Protein AF-A0A1V5PCT0-F1 (afdb_monomer)

Sequence (266 aa):
MLRDNKNAREELNILLKLGVPGNENYMTWGDGFHECKDYSSAAKCYEKVLETKPEELEILKKIAECYKNSWQKQKAGEIYLNIGNSYLETQKFEEAEKYFKYALELNNQNLHIREGLSICYIKKKDYPEAIKVLKEIKNKINDKNKLEDINKQLVECYLILGNQYISHNTDEATTYFKKALTLDKGNVLAKDNLNKCGDIYLKNIKYYLEKENYKSGKLLCQKVMKFFPEGEYLEKAKNYLKIIEKKEKDKKKKTSHSEEYIIIRR

Secondary structure (DSSP, 8-state):
-HHHHHHHHHHHHHHHHHT----THHHHHHHHHHHTT-HHHHHHHHHHHHTTSTT-HHHHHHHHHHHHTSS-HHHHHHHHHHHHHHHHHTT-HHHHHHHHHHHHHH-TT-HHHHHHHHHHHHHTT-HHHHHHHHHHHHTT---HHHHHHHHHHHHHHHHHHHHHHTTT-HHHHHHHHHHHHHH-TT-HHHHHHHHHHHHHHHHHHHHHHHTT-HHHHHHHHHHHHHH--SSHHHHHHHHHHHHHHHHHHHHHHHHHHHHHHHHTT-

pLDDT: mean 91.64, std 9.94, range [49.41, 98.62]

Foldseek 3Di:
DVVVLVVLLVVLVVCVVVVDADDPCLQVNLVVCVVVLVLVSNLSSLVSPCVVVVPPLVSLQSNLVSCCSDPNLLVSLVSLQVSLVVCVVVVVLVSSLVSLVSSCVSPVPDLSSLVSNLSSCVSVLVLVVNLVSLVVSLVNDPDPVVNLVSLVSLLVSLLVVLVVCVVPPLLSSLVSLVSSCVSPVPPPSSVVSNVVSLVVLLVVLVVCVVVLVLVVNLVSLVSQCVSDVDDDSVVSSVVSNVVSVVVVVVVVVVVVVVVVVVVVVD

Structure (mmCIF, N/CA/C/O backbone):
data_AF-A0A1V5PCT0-F1
#
_entry.id   AF-A0A1V5PCT0-F1
#
loop_
_atom_site.group_PDB
_atom_site.id
_atom_site.type_symbol
_atom_site.label_atom_id
_atom_site.label_alt_id
_atom_site.label_comp_id
_atom_site.label_asym_id
_atom_site.label_entity_id
_atom_site.label_seq_id
_atom_site.pdbx_PDB_ins_code
_atom_site.Cartn_x
_atom_site.Cartn_y
_atom_site.Cartn_z
_atom_site.occupancy
_atom_site.B_iso_or_equiv
_atom_site.auth_seq_id
_atom_site.auth_comp_id
_atom_site.auth_asym_id
_atom_site.auth_atom_id
_atom_site.pdbx_PDB_model_num
ATOM 1 N N . MET A 1 1 ? 26.471 -20.941 -38.024 1.00 52.38 1 MET A N 1
ATOM 2 C CA . MET A 1 1 ? 26.398 -20.329 -36.675 1.00 52.38 1 MET A CA 1
ATOM 3 C C . MET A 1 1 ? 27.720 -19.704 -36.222 1.00 52.38 1 MET A C 1
ATOM 5 O O . MET A 1 1 ? 27.820 -18.491 -36.290 1.00 52.38 1 MET A O 1
ATOM 9 N N . LEU A 1 2 ? 28.755 -20.452 -35.799 1.00 50.41 2 LEU A N 1
ATOM 10 C CA . LEU A 1 2 ? 29.991 -19.838 -35.248 1.00 50.41 2 LEU A CA 1
ATOM 11 C C . LEU A 1 2 ? 30.795 -18.986 -36.256 1.00 50.41 2 LEU A C 1
ATOM 13 O O . LEU A 1 2 ? 31.347 -17.953 -35.886 1.00 50.41 2 LEU A O 1
ATOM 17 N N . ARG A 1 3 ? 30.851 -19.393 -37.533 1.00 57.97 3 ARG A N 1
ATOM 18 C CA . ARG A 1 3 ? 31.533 -18.636 -38.602 1.00 57.97 3 ARG A CA 1
ATOM 19 C C . ARG A 1 3 ? 30.779 -17.353 -38.969 1.00 57.97 3 ARG A C 1
ATOM 21 O O . ARG A 1 3 ? 31.403 -16.309 -39.120 1.00 57.97 3 ARG A O 1
ATOM 28 N N . ASP A 1 4 ? 29.453 -17.432 -39.030 1.00 66.31 4 ASP A N 1
ATOM 29 C CA . ASP A 1 4 ? 28.579 -16.291 -39.336 1.00 66.31 4 ASP A CA 1
ATOM 30 C C . ASP A 1 4 ? 28.622 -15.245 -38.214 1.00 66.31 4 ASP A C 1
ATOM 32 O O . ASP A 1 4 ? 28.663 -14.050 -38.482 1.00 66.31 4 ASP A O 1
ATOM 36 N N . ASN A 1 5 ? 28.727 -15.690 -36.956 1.00 70.81 5 ASN A N 1
ATOM 37 C CA . ASN A 1 5 ? 28.871 -14.811 -35.795 1.00 70.81 5 ASN A CA 1
ATOM 38 C C . ASN A 1 5 ? 30.201 -14.030 -35.808 1.00 70.81 5 ASN A C 1
ATOM 40 O O . ASN A 1 5 ? 30.223 -12.838 -35.505 1.00 70.81 5 ASN A O 1
ATOM 44 N N . LYS A 1 6 ? 31.310 -14.668 -36.213 1.00 76.44 6 LYS A N 1
ATOM 45 C CA . LYS A 1 6 ? 32.609 -13.986 -36.329 1.00 76.44 6 LYS A CA 1
ATOM 46 C C . LYS A 1 6 ? 32.568 -12.875 -37.384 1.00 76.44 6 LYS A C 1
ATOM 48 O O . LYS A 1 6 ? 33.003 -11.764 -37.094 1.00 76.44 6 LYS A O 1
ATOM 53 N N . ASN A 1 7 ? 31.997 -13.158 -38.556 1.00 80.50 7 ASN A N 1
ATOM 54 C CA . ASN A 1 7 ? 31.826 -12.162 -39.616 1.00 80.50 7 ASN A CA 1
ATOM 55 C C . ASN A 1 7 ? 30.907 -11.018 -39.159 1.00 80.50 7 ASN A C 1
ATOM 57 O O . ASN A 1 7 ? 31.287 -9.854 -39.257 1.00 80.50 7 ASN A O 1
ATOM 61 N N . ALA A 1 8 ? 29.761 -11.343 -38.548 1.00 80.31 8 ALA A N 1
ATOM 62 C CA . ALA A 1 8 ? 28.841 -10.348 -37.995 1.00 80.31 8 ALA A CA 1
ATOM 63 C C . ALA A 1 8 ? 29.515 -9.451 -36.943 1.00 80.31 8 ALA A C 1
ATOM 65 O O . ALA A 1 8 ? 29.229 -8.261 -36.852 1.00 80.31 8 ALA A O 1
ATOM 66 N N . ARG A 1 9 ? 30.445 -9.992 -36.147 1.00 84.62 9 ARG A N 1
ATOM 67 C CA . ARG A 1 9 ? 31.185 -9.224 -35.136 1.00 84.62 9 ARG A CA 1
ATOM 68 C C . ARG A 1 9 ? 32.194 -8.267 -35.759 1.00 84.62 9 ARG A C 1
ATOM 70 O O . ARG A 1 9 ? 32.366 -7.154 -35.262 1.00 84.62 9 ARG A O 1
ATOM 77 N N . GLU A 1 10 ? 32.886 -8.695 -36.808 1.00 85.19 10 GLU A N 1
ATOM 78 C CA . GLU A 1 10 ? 33.808 -7.842 -37.560 1.00 85.19 10 GLU A CA 1
ATOM 79 C C . GLU A 1 10 ? 33.050 -6.688 -38.232 1.00 85.19 10 GLU A C 1
ATOM 81 O O . GLU A 1 10 ? 33.422 -5.527 -38.046 1.00 85.19 10 GLU A O 1
ATOM 86 N N . GLU A 1 11 ? 31.933 -6.986 -38.897 1.00 83.19 11 GLU A N 1
ATOM 87 C CA . GLU A 1 11 ? 31.047 -5.995 -39.520 1.00 83.19 11 GLU A CA 1
ATOM 88 C C . GLU A 1 11 ? 30.450 -5.022 -38.496 1.00 83.19 11 GLU A C 1
ATOM 90 O O . GLU A 1 11 ? 30.535 -3.804 -38.677 1.00 83.19 11 GLU A O 1
ATOM 95 N N . LEU A 1 12 ? 29.935 -5.532 -37.371 1.00 84.81 12 LEU A N 1
ATOM 96 C CA . LEU A 1 12 ? 29.446 -4.708 -36.266 1.00 84.81 12 LEU A CA 1
ATOM 97 C C . LEU A 1 12 ? 30.526 -3.731 -35.786 1.00 84.81 12 LEU A C 1
ATOM 99 O O . LEU A 1 12 ? 30.256 -2.544 -35.620 1.00 84.81 12 LEU A O 1
ATOM 103 N N . ASN A 1 13 ? 31.762 -4.195 -35.580 1.00 86.19 13 ASN A N 1
ATOM 104 C CA . ASN A 1 13 ? 32.852 -3.332 -35.120 1.00 86.19 13 ASN A CA 1
ATOM 105 C C . ASN A 1 13 ? 33.192 -2.222 -36.124 1.00 86.19 13 ASN A C 1
ATOM 107 O O . ASN A 1 13 ? 33.539 -1.116 -35.706 1.00 86.19 13 ASN A O 1
ATOM 111 N N . ILE A 1 14 ? 33.108 -2.499 -37.427 1.00 86.31 14 ILE A N 1
ATOM 112 C CA . ILE A 1 14 ? 33.305 -1.488 -38.473 1.00 86.31 14 ILE A CA 1
ATOM 113 C C . ILE A 1 14 ? 32.183 -0.447 -38.403 1.00 86.31 14 ILE A C 1
ATOM 115 O O . ILE A 1 14 ? 32.460 0.749 -38.330 1.00 86.31 14 ILE A O 1
ATOM 119 N N . LEU A 1 15 ? 30.926 -0.883 -38.348 1.00 85.56 15 LEU A N 1
ATOM 120 C CA . LEU A 1 15 ? 29.770 0.016 -38.330 1.00 85.56 15 LEU A CA 1
ATOM 121 C C . LEU A 1 15 ? 29.693 0.872 -37.064 1.00 85.56 15 LEU A C 1
ATOM 123 O O . LEU A 1 15 ? 29.364 2.054 -37.142 1.00 85.56 15 LEU A O 1
ATOM 127 N N . LEU A 1 16 ? 30.071 0.313 -35.911 1.00 84.44 16 LEU A N 1
ATOM 128 C CA . LEU A 1 16 ? 30.182 1.066 -34.662 1.00 84.44 16 LEU A CA 1
ATOM 129 C C . LEU A 1 16 ? 31.255 2.160 -34.748 1.00 84.44 16 LEU A C 1
ATOM 131 O O . LEU A 1 16 ? 31.029 3.255 -34.241 1.00 84.44 16 LEU A O 1
ATOM 135 N N . LYS A 1 17 ? 32.392 1.900 -35.413 1.00 86.50 17 LYS A N 1
ATOM 136 C CA . LYS A 1 17 ? 33.428 2.924 -35.658 1.00 86.50 17 LYS A CA 1
ATOM 137 C C . LYS A 1 17 ? 32.948 4.023 -36.602 1.00 86.50 17 LYS A C 1
ATOM 139 O O . LYS A 1 17 ? 33.311 5.177 -36.415 1.00 86.50 17 LYS A O 1
ATOM 144 N N . LEU A 1 18 ? 32.156 3.658 -37.608 1.00 85.88 18 LEU A N 1
ATOM 145 C CA . LEU A 1 18 ? 31.572 4.599 -38.564 1.00 85.88 18 LEU A CA 1
ATOM 146 C C . LEU A 1 18 ? 30.367 5.358 -37.990 1.00 85.88 18 LEU A C 1
ATOM 148 O O . LEU A 1 18 ? 29.909 6.318 -38.600 1.00 85.88 18 LEU A O 1
ATOM 152 N N . GLY A 1 19 ? 29.858 4.941 -36.826 1.00 79.19 19 GLY A N 1
ATOM 153 C CA . GLY A 1 19 ? 28.755 5.602 -36.139 1.00 79.19 19 GLY A CA 1
ATOM 154 C C . GLY A 1 19 ? 27.430 5.528 -36.892 1.00 79.19 19 GLY A C 1
ATOM 155 O O . GLY A 1 19 ? 26.630 6.438 -36.741 1.00 79.19 19 GLY A O 1
ATOM 156 N N . VAL A 1 20 ? 27.194 4.487 -37.700 1.00 80.25 20 VAL A N 1
ATOM 157 C CA . VAL A 1 20 ? 25.981 4.360 -38.530 1.00 80.25 20 VAL A CA 1
ATOM 158 C C . VAL A 1 20 ? 24.784 3.942 -37.659 1.00 80.25 20 VAL A C 1
ATOM 160 O O . VAL A 1 20 ? 24.751 2.782 -37.223 1.00 80.25 20 VAL A O 1
ATOM 163 N N . PRO A 1 21 ? 23.796 4.823 -37.393 1.00 72.88 21 PRO A N 1
ATOM 164 C CA . PRO A 1 21 ? 22.549 4.409 -36.755 1.00 72.88 21 PRO A CA 1
ATOM 165 C C . PRO A 1 21 ? 21.666 3.657 -37.767 1.00 72.88 21 PRO A C 1
ATOM 167 O O . PRO A 1 21 ? 21.743 3.904 -38.969 1.00 72.88 21 PRO A O 1
ATOM 170 N N . GLY A 1 22 ? 20.811 2.746 -37.294 1.00 67.88 22 GLY A N 1
ATOM 171 C CA . GLY A 1 22 ? 19.712 2.217 -38.117 1.00 67.88 22 GLY A CA 1
ATOM 172 C C . GLY A 1 22 ? 20.063 1.206 -39.213 1.00 67.88 22 GLY A C 1
ATOM 173 O O . GLY A 1 22 ? 19.326 1.109 -40.188 1.00 67.88 22 GLY A O 1
ATOM 174 N N . ASN A 1 23 ? 21.151 0.440 -39.082 1.00 76.81 23 ASN A N 1
ATOM 175 C CA . ASN A 1 23 ? 21.390 -0.703 -39.969 1.00 76.81 23 ASN A CA 1
ATOM 176 C C . ASN A 1 23 ? 20.308 -1.775 -39.739 1.00 76.81 23 ASN A C 1
ATOM 178 O O . ASN A 1 23 ? 20.107 -2.221 -38.606 1.00 76.81 23 ASN A O 1
ATOM 182 N N . GLU A 1 24 ? 19.644 -2.209 -40.812 1.00 79.94 24 GLU A N 1
ATOM 183 C CA . GLU A 1 24 ? 18.579 -3.222 -40.775 1.00 79.94 24 GLU A CA 1
ATOM 184 C C . GLU A 1 24 ? 19.049 -4.546 -40.150 1.00 79.94 24 GLU A C 1
ATOM 186 O O . GLU A 1 24 ? 18.276 -5.240 -39.488 1.00 79.94 24 GLU A O 1
ATOM 191 N N . ASN A 1 25 ? 20.343 -4.861 -40.270 1.00 84.06 25 ASN A N 1
ATOM 192 C CA . ASN A 1 25 ? 20.925 -6.085 -39.734 1.00 84.06 25 ASN A CA 1
ATOM 193 C C . ASN A 1 25 ? 21.124 -6.064 -38.214 1.00 84.06 25 ASN A C 1
ATOM 195 O O . ASN A 1 25 ? 21.324 -7.130 -37.632 1.00 84.06 25 ASN A O 1
ATOM 199 N N . TYR A 1 26 ? 21.073 -4.904 -37.543 1.00 88.75 26 TYR A N 1
ATOM 200 C CA . TYR A 1 26 ? 21.341 -4.836 -36.101 1.00 88.75 26 TYR A CA 1
ATOM 201 C C . TYR A 1 26 ? 20.381 -5.706 -35.284 1.00 88.75 26 TYR A C 1
ATOM 203 O O . TYR A 1 26 ? 20.807 -6.320 -34.308 1.00 88.75 26 TYR A O 1
ATOM 211 N N . MET A 1 27 ? 19.117 -5.827 -35.695 1.00 89.25 27 MET A N 1
ATOM 212 C CA . MET A 1 27 ? 18.174 -6.729 -35.029 1.00 89.25 27 MET A CA 1
ATOM 213 C C . MET A 1 27 ? 18.596 -8.193 -35.167 1.00 89.25 27 MET A C 1
ATOM 215 O O . MET A 1 27 ? 18.788 -8.875 -34.162 1.00 89.25 27 MET A O 1
ATOM 219 N N . THR A 1 28 ? 18.829 -8.648 -36.399 1.00 89.25 28 THR A N 1
ATOM 220 C CA . THR A 1 28 ? 19.224 -10.030 -36.703 1.00 89.25 28 THR A CA 1
ATOM 221 C C . THR A 1 28 ? 20.551 -10.409 -36.045 1.00 89.25 28 THR A C 1
ATOM 223 O O . THR A 1 28 ? 20.694 -11.501 -35.497 1.00 89.25 28 THR A O 1
ATOM 226 N N . TRP A 1 29 ? 21.535 -9.506 -36.059 1.00 89.62 29 TRP A N 1
ATOM 227 C CA . TRP A 1 29 ? 22.806 -9.721 -35.370 1.00 89.62 29 TRP A CA 1
ATOM 228 C C . TRP A 1 29 ? 22.635 -9.746 -33.855 1.00 89.62 29 TRP A C 1
ATOM 230 O O . TRP A 1 29 ? 23.226 -10.602 -33.202 1.00 89.62 29 TRP A O 1
ATOM 240 N N . GLY A 1 30 ? 21.818 -8.851 -33.294 1.00 91.38 30 GLY A N 1
ATOM 241 C CA . GLY A 1 30 ? 21.498 -8.839 -31.869 1.00 91.38 30 GLY A CA 1
ATOM 242 C C . GLY A 1 30 ? 20.924 -10.174 -31.395 1.00 91.38 30 GLY A C 1
ATOM 243 O O . GLY A 1 30 ? 21.426 -10.736 -30.418 1.00 91.38 30 GLY A O 1
ATOM 244 N N . ASP A 1 31 ? 19.945 -10.712 -32.128 1.00 90.94 31 ASP A N 1
ATOM 245 C CA . ASP A 1 31 ? 19.331 -12.013 -31.845 1.00 90.94 31 ASP A CA 1
ATOM 246 C C . ASP A 1 31 ? 20.364 -13.149 -31.958 1.00 90.94 31 ASP A C 1
ATOM 248 O O . ASP A 1 31 ? 20.520 -13.944 -31.030 1.00 90.94 31 ASP A O 1
ATOM 252 N N . GLY A 1 32 ? 21.168 -13.170 -33.027 1.00 91.00 32 GLY A N 1
ATOM 253 C CA . GLY A 1 32 ? 22.215 -14.182 -33.212 1.00 91.00 32 GLY A CA 1
ATOM 254 C C . GLY A 1 32 ? 23.325 -14.137 -32.150 1.00 91.00 32 GLY A C 1
ATOM 255 O O . GLY A 1 32 ? 23.818 -15.180 -31.707 1.00 91.00 32 GLY A O 1
ATOM 256 N N . PHE A 1 33 ? 23.726 -12.945 -31.695 1.00 91.62 33 PHE A N 1
ATOM 257 C CA . PHE A 1 33 ? 24.670 -12.801 -30.583 1.00 91.62 33 PHE A CA 1
ATOM 258 C C . PHE A 1 33 ? 24.054 -13.248 -29.255 1.00 91.62 33 PHE A C 1
ATOM 260 O O . PHE A 1 3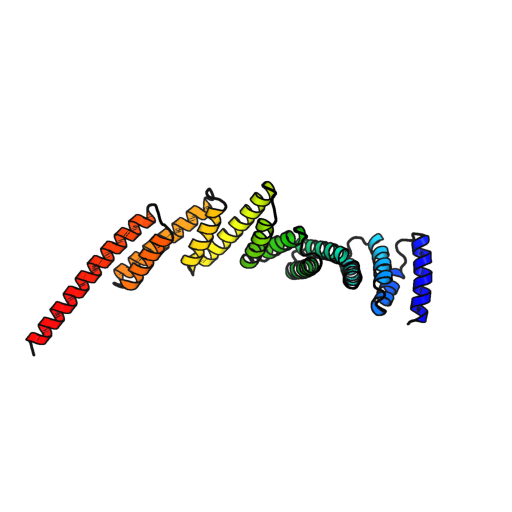3 ? 24.753 -13.874 -28.453 1.00 91.62 33 PHE A O 1
ATOM 267 N N . HIS A 1 34 ? 22.767 -12.963 -29.028 1.00 92.00 34 HIS A N 1
ATOM 268 C CA . HIS A 1 34 ? 22.041 -13.395 -27.831 1.00 92.00 34 HIS A CA 1
ATOM 269 C C . HIS A 1 34 ? 21.957 -14.923 -27.752 1.00 92.00 34 HIS A C 1
ATOM 271 O O . HIS A 1 34 ? 22.343 -15.487 -26.727 1.00 92.00 34 HIS A O 1
ATOM 277 N N . GLU A 1 35 ? 21.604 -15.603 -28.847 1.00 91.69 35 GLU A N 1
ATOM 278 C CA . GLU A 1 35 ? 21.597 -17.074 -28.925 1.00 91.69 35 GLU A CA 1
ATOM 279 C C . GLU A 1 35 ? 22.975 -17.680 -28.618 1.00 91.69 35 GLU A C 1
ATOM 281 O O . GLU A 1 35 ? 23.095 -18.698 -27.931 1.00 91.69 35 GLU A O 1
ATOM 286 N N . CYS A 1 36 ? 24.041 -17.013 -29.067 1.00 90.25 36 CYS A N 1
ATOM 287 C CA . CYS A 1 36 ? 25.422 -17.405 -28.785 1.00 90.25 36 CYS A CA 1
ATOM 288 C C . CYS A 1 36 ? 25.900 -17.018 -27.373 1.00 90.25 36 CYS A C 1
ATOM 290 O O . CYS A 1 36 ? 27.062 -17.259 -27.039 1.00 90.25 36 CYS A O 1
ATOM 292 N N . LYS A 1 37 ? 25.035 -16.421 -26.541 1.00 91.31 37 LYS A N 1
ATOM 293 C CA . LYS A 1 37 ? 25.337 -15.889 -25.201 1.00 91.31 37 LYS A CA 1
ATOM 294 C C . LYS A 1 37 ? 26.411 -14.794 -25.192 1.00 91.31 37 LYS A C 1
ATOM 296 O O . LYS A 1 37 ? 26.943 -14.461 -24.131 1.00 91.31 37 LYS A O 1
ATOM 301 N N . ASP A 1 38 ? 26.708 -14.187 -26.344 1.00 90.81 38 ASP A N 1
ATOM 302 C CA . ASP A 1 38 ? 27.519 -12.971 -26.422 1.00 90.81 38 ASP A CA 1
ATOM 303 C C . ASP A 1 38 ? 26.636 -11.754 -26.122 1.00 90.81 38 ASP A C 1
ATOM 305 O O . ASP A 1 38 ? 26.297 -10.940 -26.984 1.00 90.81 38 ASP A O 1
ATOM 309 N N . TYR A 1 39 ? 26.252 -11.632 -24.851 1.00 93.50 39 TYR A N 1
ATOM 310 C CA . TYR A 1 39 ? 25.361 -10.572 -24.389 1.00 93.50 39 TYR A CA 1
ATOM 311 C C . TYR A 1 39 ? 25.948 -9.168 -24.573 1.00 93.50 39 TYR A C 1
ATOM 313 O O . TYR A 1 39 ? 25.196 -8.200 -24.661 1.00 93.50 39 TYR A O 1
ATOM 321 N N . SER A 1 40 ? 27.277 -9.032 -24.643 1.00 90.25 40 SER A N 1
ATOM 322 C CA . SER A 1 40 ? 27.906 -7.726 -24.851 1.00 90.25 40 SER A CA 1
ATOM 323 C C . SER A 1 40 ? 27.727 -7.240 -26.285 1.00 90.25 40 SER A C 1
ATOM 325 O O . SER A 1 40 ? 27.404 -6.069 -26.478 1.00 90.25 40 SER A O 1
ATOM 327 N N . SER A 1 41 ? 27.938 -8.112 -27.273 1.00 90.44 41 SER A N 1
ATOM 328 C CA . SER A 1 41 ? 27.728 -7.770 -28.683 1.00 90.44 41 SER A CA 1
ATOM 329 C C . SER A 1 41 ? 26.237 -7.617 -28.995 1.00 90.44 41 SER A C 1
ATOM 331 O O . SER A 1 41 ? 25.858 -6.672 -29.687 1.00 90.44 41 SER A O 1
ATOM 333 N N . ALA A 1 42 ? 25.388 -8.470 -28.407 1.00 92.62 42 ALA A N 1
ATOM 334 C CA . ALA A 1 42 ? 23.935 -8.374 -28.537 1.00 92.62 42 ALA A CA 1
ATOM 335 C C . ALA A 1 42 ? 23.395 -7.025 -28.032 1.00 92.62 42 ALA A C 1
ATOM 337 O O . ALA A 1 42 ? 22.703 -6.330 -28.772 1.00 92.62 42 ALA A O 1
ATOM 338 N N . ALA A 1 43 ? 23.780 -6.606 -26.818 1.00 92.44 43 ALA A N 1
ATOM 339 C CA . ALA A 1 43 ? 23.355 -5.324 -26.252 1.00 92.44 43 ALA A CA 1
ATOM 340 C C . ALA A 1 43 ? 23.722 -4.137 -27.157 1.00 92.44 43 ALA A C 1
ATOM 342 O O . ALA A 1 43 ? 22.865 -3.305 -27.430 1.00 92.44 43 ALA A O 1
ATOM 343 N N . LYS A 1 44 ? 24.953 -4.099 -27.688 1.00 90.44 44 LYS A N 1
ATOM 344 C CA . LYS A 1 44 ? 25.398 -3.032 -28.605 1.00 90.44 44 LYS A CA 1
ATOM 345 C C . LYS A 1 44 ? 24.552 -2.961 -29.875 1.00 90.44 44 LYS A C 1
ATOM 347 O O . LYS A 1 44 ? 24.251 -1.869 -30.345 1.00 90.44 44 LYS A O 1
ATOM 352 N N . CYS A 1 45 ? 24.185 -4.113 -30.436 1.00 90.81 45 CYS A N 1
ATOM 353 C CA . CYS A 1 45 ? 23.318 -4.158 -31.610 1.00 90.81 45 CYS A CA 1
ATOM 354 C C . CYS A 1 45 ? 21.937 -3.577 -31.288 1.00 90.81 45 CYS A C 1
ATOM 356 O O . CYS A 1 45 ? 21.461 -2.695 -31.996 1.00 90.81 45 CYS A O 1
ATOM 358 N N . TYR A 1 46 ? 21.325 -4.010 -30.186 1.00 92.06 46 TYR A N 1
ATOM 359 C CA . TYR A 1 46 ? 20.017 -3.507 -29.766 1.00 92.06 46 TYR A CA 1
ATOM 360 C C . TYR A 1 46 ? 20.033 -2.014 -29.409 1.00 92.06 46 TYR A C 1
ATOM 362 O O . TYR A 1 46 ? 19.085 -1.305 -29.733 1.00 92.06 46 TYR A O 1
ATOM 370 N N . GLU A 1 47 ? 21.109 -1.499 -28.811 1.00 90.06 47 GLU A N 1
ATOM 371 C CA . GLU A 1 47 ? 21.278 -0.059 -28.564 1.00 90.06 47 GLU A CA 1
ATOM 372 C C . GLU A 1 47 ? 21.269 0.749 -29.866 1.00 90.06 47 GLU A C 1
ATOM 374 O O . GLU A 1 47 ? 20.633 1.799 -29.934 1.00 90.06 47 GLU A O 1
ATOM 379 N N . LYS A 1 48 ? 21.890 0.231 -30.934 1.00 89.56 48 LYS A N 1
ATOM 380 C CA . LYS A 1 48 ? 21.835 0.862 -32.260 1.00 89.56 48 LYS A CA 1
ATOM 381 C C . LYS A 1 48 ? 20.453 0.843 -32.899 1.00 89.56 48 LYS A C 1
ATOM 383 O O . LYS A 1 48 ? 20.132 1.745 -33.671 1.00 89.56 48 LYS A O 1
ATOM 388 N N . VAL A 1 49 ? 19.624 -0.142 -32.567 1.00 87.56 49 VAL A N 1
ATOM 389 C CA . VAL A 1 49 ? 18.210 -0.150 -32.967 1.00 87.56 49 VAL A CA 1
ATOM 390 C C . VAL A 1 49 ? 17.445 0.917 -32.183 1.00 87.56 49 VAL A C 1
ATOM 392 O O . VAL A 1 49 ? 16.698 1.699 -32.776 1.00 87.56 49 VAL A O 1
ATOM 395 N N . LEU A 1 50 ? 17.695 1.010 -30.874 1.00 86.81 50 LEU A N 1
ATOM 396 C CA . LEU A 1 50 ? 17.059 1.980 -29.984 1.00 86.81 50 LEU A CA 1
ATOM 397 C C . LEU A 1 50 ? 17.364 3.437 -30.384 1.00 86.81 50 LEU A C 1
ATOM 399 O O . LEU A 1 50 ? 16.484 4.279 -30.264 1.00 86.81 50 LEU A O 1
ATOM 403 N N . GLU A 1 51 ? 18.541 3.739 -30.948 1.00 85.69 51 GLU A N 1
ATOM 404 C CA . GLU A 1 51 ? 18.863 5.075 -31.501 1.00 85.69 51 GLU A CA 1
ATOM 405 C C . GLU A 1 51 ? 17.856 5.547 -32.568 1.00 85.69 51 GLU A C 1
ATOM 407 O O . GLU A 1 51 ? 17.622 6.745 -32.709 1.00 85.69 51 GLU A O 1
ATOM 412 N N . THR A 1 52 ? 17.237 4.618 -33.303 1.00 80.94 52 THR A N 1
ATOM 413 C CA . THR A 1 52 ? 16.211 4.938 -34.314 1.00 80.94 52 THR A CA 1
ATOM 414 C C . THR A 1 52 ? 14.780 4.817 -33.800 1.00 80.94 52 THR A C 1
ATOM 416 O O . THR A 1 52 ? 13.867 5.410 -34.372 1.00 80.94 52 THR A O 1
ATOM 419 N N . LYS A 1 53 ? 14.574 4.052 -32.723 1.00 79.12 53 LYS A N 1
ATOM 420 C CA . LYS A 1 53 ? 13.266 3.760 -32.122 1.00 79.12 53 LYS A CA 1
ATOM 421 C C . LYS A 1 53 ? 13.368 3.818 -30.590 1.00 79.12 53 LYS A C 1
ATOM 423 O O . LYS A 1 53 ? 13.336 2.774 -29.940 1.00 79.12 53 LYS A O 1
ATOM 428 N N . PRO A 1 54 ? 13.498 5.020 -30.000 1.00 70.62 54 PRO A N 1
ATOM 429 C CA . PRO A 1 54 ? 13.936 5.203 -28.611 1.00 70.62 54 PRO A CA 1
ATOM 430 C C . PRO A 1 54 ? 12.997 4.646 -27.531 1.00 70.62 54 PRO A C 1
ATOM 432 O O . PRO A 1 54 ? 13.418 4.483 -26.389 1.00 70.62 54 PRO A O 1
ATOM 435 N N . GLU A 1 55 ? 11.752 4.313 -27.874 1.00 68.12 55 GLU A N 1
ATOM 436 C CA . GLU A 1 55 ? 10.718 3.893 -26.914 1.00 68.12 55 GLU A CA 1
ATOM 437 C C . GLU A 1 55 ? 10.170 2.484 -27.189 1.00 68.12 55 GLU A C 1
ATOM 439 O O . GLU A 1 55 ? 9.132 2.085 -26.658 1.00 68.12 55 GLU A O 1
ATOM 444 N N . GLU A 1 56 ? 10.857 1.688 -28.014 1.00 83.88 56 GLU A N 1
ATOM 445 C CA . GLU A 1 56 ? 10.408 0.327 -28.295 1.00 83.88 56 GLU A CA 1
ATOM 446 C C . GLU A 1 56 ? 10.672 -0.593 -27.092 1.00 83.88 56 GLU A C 1
ATOM 448 O O . GLU A 1 56 ? 11.777 -1.098 -26.871 1.00 83.88 56 GLU A O 1
ATOM 453 N N . LEU A 1 57 ? 9.619 -0.825 -26.302 1.00 87.81 57 LEU A N 1
ATOM 454 C CA . LEU A 1 57 ? 9.665 -1.602 -25.061 1.00 87.81 57 LEU A CA 1
ATOM 455 C C . LEU A 1 57 ? 10.262 -3.002 -25.251 1.00 87.81 57 LEU A C 1
ATOM 457 O O . LEU A 1 57 ? 10.903 -3.533 -24.347 1.00 87.81 57 LEU A O 1
ATOM 461 N N . GLU A 1 58 ? 10.063 -3.605 -26.422 1.00 89.38 58 GLU A N 1
ATOM 462 C CA . GLU A 1 58 ? 10.607 -4.923 -26.742 1.00 89.38 58 GLU A CA 1
ATOM 463 C C . GLU A 1 58 ? 12.136 -4.912 -26.864 1.00 89.38 58 GLU A C 1
ATOM 465 O O . GLU A 1 58 ? 12.811 -5.798 -26.337 1.00 89.38 58 GLU A O 1
ATOM 470 N N . ILE A 1 59 ? 12.701 -3.859 -27.458 1.00 90.12 59 ILE A N 1
ATOM 471 C CA . ILE A 1 59 ? 14.152 -3.674 -27.554 1.00 90.12 59 ILE A CA 1
ATOM 472 C C . ILE A 1 59 ? 14.743 -3.393 -26.175 1.00 90.12 59 ILE A C 1
ATOM 474 O O . ILE A 1 59 ? 15.758 -3.983 -25.807 1.00 90.12 59 ILE A O 1
ATOM 478 N N . LEU A 1 60 ? 14.067 -2.579 -25.359 1.00 91.81 60 LEU A N 1
ATOM 479 C CA . LEU A 1 60 ? 14.483 -2.334 -23.976 1.00 91.81 60 LEU A CA 1
ATOM 480 C C . LEU A 1 60 ? 14.537 -3.627 -23.152 1.00 91.81 60 LEU A C 1
ATOM 482 O O . LEU A 1 60 ? 15.495 -3.831 -22.404 1.00 91.81 60 LEU A O 1
ATOM 486 N N . LYS A 1 61 ? 13.562 -4.535 -23.308 1.00 93.62 61 LYS A N 1
ATOM 487 C CA . LYS A 1 61 ? 13.589 -5.849 -22.639 1.00 93.62 61 LYS A CA 1
ATOM 488 C C . LYS A 1 61 ? 14.796 -6.677 -23.075 1.00 93.62 61 LYS A C 1
ATOM 490 O O . LYS A 1 61 ? 15.485 -7.215 -22.210 1.00 93.62 61 LYS A O 1
ATOM 495 N N . LYS A 1 62 ? 15.075 -6.743 -24.383 1.00 93.62 62 LYS A N 1
ATOM 496 C CA . LYS A 1 62 ? 16.234 -7.464 -24.934 1.00 93.62 62 LYS A CA 1
ATOM 497 C C . LYS A 1 62 ? 17.555 -6.904 -24.392 1.00 93.62 62 LYS A C 1
ATOM 499 O O . LYS A 1 62 ? 18.399 -7.670 -23.928 1.00 93.62 62 LYS A O 1
ATOM 504 N N . ILE A 1 63 ? 17.710 -5.577 -24.347 1.00 93.06 63 ILE A N 1
ATOM 505 C CA . ILE A 1 63 ? 18.891 -4.920 -23.757 1.00 93.06 63 ILE A CA 1
ATOM 506 C C . ILE A 1 63 ? 19.009 -5.251 -22.263 1.00 93.06 63 ILE A C 1
ATOM 508 O O . ILE A 1 63 ? 20.083 -5.643 -21.800 1.00 93.06 63 ILE A O 1
ATOM 512 N N . ALA A 1 64 ? 17.918 -5.131 -21.498 1.00 93.81 64 ALA A N 1
ATOM 513 C CA . ALA A 1 64 ? 17.915 -5.429 -20.066 1.00 93.81 64 ALA A CA 1
ATOM 514 C C . ALA A 1 64 ? 18.284 -6.891 -19.779 1.00 93.81 64 ALA A C 1
ATOM 516 O O . ALA A 1 64 ? 19.003 -7.177 -18.819 1.00 93.81 64 ALA A O 1
ATOM 517 N N . GLU A 1 65 ? 17.833 -7.825 -20.617 1.00 94.00 65 GLU A N 1
ATOM 518 C CA . GLU A 1 65 ? 18.185 -9.238 -20.520 1.00 94.00 65 GLU A CA 1
ATOM 519 C C . GLU A 1 65 ? 19.673 -9.479 -20.806 1.00 94.00 65 GLU A C 1
ATOM 521 O O . GLU A 1 65 ? 20.346 -10.160 -20.024 1.00 94.00 65 GLU A O 1
ATOM 526 N N . CYS A 1 66 ? 20.220 -8.871 -21.863 1.00 93.81 66 CYS A N 1
ATOM 527 C CA . CYS A 1 66 ? 21.653 -8.919 -22.145 1.00 93.81 66 CYS A CA 1
ATOM 528 C C . CYS A 1 66 ? 22.470 -8.362 -20.971 1.00 93.81 66 CYS A C 1
ATOM 530 O O . CYS A 1 66 ? 23.421 -8.993 -20.508 1.00 93.81 66 CYS A O 1
ATOM 532 N N . TYR A 1 67 ? 22.074 -7.210 -20.426 1.00 93.88 67 TYR A N 1
ATOM 533 C CA . TYR A 1 67 ? 22.772 -6.609 -19.294 1.00 93.88 67 TYR A CA 1
ATOM 534 C C . TYR A 1 67 ? 22.663 -7.425 -18.011 1.00 93.88 67 TYR A C 1
ATOM 536 O O . TYR A 1 67 ? 23.673 -7.578 -17.320 1.00 93.88 67 TYR A O 1
ATOM 544 N N . LYS A 1 68 ? 21.507 -8.037 -17.741 1.00 93.50 68 LYS A N 1
ATOM 545 C CA . LYS A 1 68 ? 21.289 -8.927 -16.593 1.00 93.50 68 LYS A CA 1
ATOM 546 C C . LYS A 1 68 ? 22.213 -10.146 -16.632 1.00 93.50 68 LYS A C 1
ATOM 548 O O . LYS A 1 68 ? 22.722 -10.552 -15.587 1.00 93.50 68 LYS A O 1
ATOM 553 N N . ASN A 1 69 ? 22.427 -10.716 -17.818 1.00 92.00 69 ASN A N 1
ATOM 554 C CA . ASN A 1 69 ? 23.303 -11.872 -18.025 1.00 92.00 69 ASN A CA 1
ATOM 555 C C . ASN A 1 69 ? 24.784 -11.497 -18.232 1.00 92.00 69 ASN A C 1
ATOM 557 O O . ASN A 1 69 ? 25.627 -12.369 -18.435 1.00 92.00 69 ASN A O 1
ATOM 561 N N . SER A 1 70 ? 25.114 -10.208 -18.150 1.00 88.75 70 SER A N 1
ATOM 562 C CA . SER A 1 70 ? 26.481 -9.689 -18.202 1.00 88.75 70 SER A CA 1
ATOM 563 C C . SER A 1 70 ? 26.944 -9.189 -16.824 1.00 88.75 70 SER A C 1
ATOM 565 O O . SER A 1 70 ? 26.202 -9.217 -15.840 1.00 88.75 70 SER A O 1
ATOM 567 N N . TRP A 1 71 ? 28.165 -8.656 -16.745 1.00 83.75 71 TRP A N 1
ATOM 568 C CA . TRP A 1 71 ? 28.670 -7.974 -15.546 1.00 83.75 71 TRP A CA 1
ATOM 569 C C . TRP A 1 71 ? 27.954 -6.636 -15.253 1.00 83.75 71 TRP A C 1
ATOM 571 O O . TRP A 1 71 ? 28.134 -6.067 -14.181 1.00 83.75 71 TRP A O 1
ATOM 581 N N . GLN A 1 72 ? 27.107 -6.139 -16.165 1.00 87.50 72 GLN A N 1
ATOM 582 C CA . GLN A 1 72 ? 26.417 -4.841 -16.074 1.00 87.50 72 GLN A CA 1
ATOM 583 C C . GLN A 1 72 ? 25.018 -4.934 -15.432 1.00 87.50 72 GLN A C 1
ATOM 585 O O . GLN A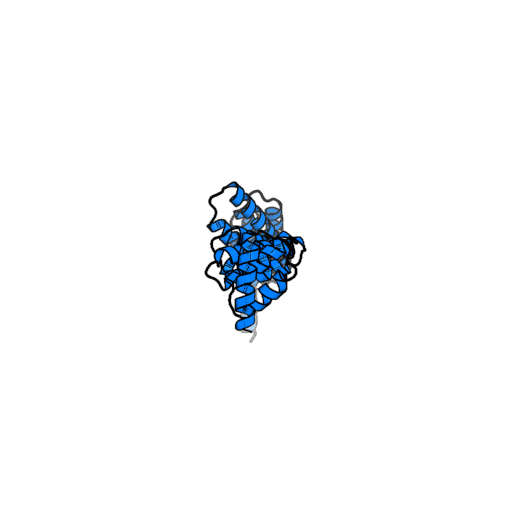 1 72 ? 24.065 -4.298 -15.883 1.00 87.50 72 GLN A O 1
ATOM 590 N N . LYS A 1 73 ? 24.881 -5.706 -14.346 1.00 88.25 73 LYS A N 1
ATOM 591 C CA . LYS A 1 73 ? 23.587 -5.943 -13.674 1.00 88.25 73 LYS A CA 1
ATOM 592 C C . LYS A 1 73 ? 22.897 -4.666 -13.185 1.00 88.25 73 LYS A C 1
ATOM 594 O O . LYS A 1 73 ? 21.673 -4.586 -13.230 1.00 88.25 73 LYS A O 1
ATOM 599 N N . GLN A 1 74 ? 23.663 -3.658 -12.765 1.00 89.62 74 GLN A N 1
ATOM 600 C CA . GLN A 1 74 ? 23.105 -2.376 -12.327 1.00 89.62 74 GLN A CA 1
ATOM 601 C C . GLN A 1 74 ? 22.350 -1.663 -13.460 1.00 89.62 74 GLN A C 1
ATOM 603 O O . GLN A 1 74 ? 21.218 -1.234 -13.248 1.00 89.62 74 GLN A O 1
ATOM 608 N N . LYS A 1 75 ? 22.924 -1.626 -14.672 1.00 90.31 75 LYS A N 1
ATOM 609 C CA . LYS A 1 75 ? 22.266 -1.047 -15.855 1.00 90.31 75 LYS A CA 1
ATOM 610 C C . LYS A 1 75 ? 20.986 -1.795 -16.212 1.00 90.31 75 LYS A C 1
ATOM 612 O O . LYS A 1 75 ? 19.980 -1.176 -16.528 1.00 90.31 75 LYS A O 1
ATOM 617 N N . ALA A 1 76 ? 20.991 -3.126 -16.108 1.00 93.44 76 ALA A N 1
ATOM 618 C CA . ALA A 1 76 ? 19.767 -3.905 -16.289 1.00 93.44 76 ALA A CA 1
ATOM 619 C C . ALA A 1 76 ? 18.680 -3.518 -15.276 1.00 93.44 76 ALA A C 1
ATOM 621 O O . ALA A 1 76 ? 17.518 -3.402 -15.654 1.00 93.44 76 ALA A O 1
ATOM 622 N N . GLY A 1 77 ? 19.048 -3.272 -14.014 1.00 94.69 77 GLY A N 1
ATOM 623 C CA . GLY A 1 77 ? 18.116 -2.783 -12.996 1.00 94.69 77 GLY A CA 1
ATOM 624 C C . GLY A 1 77 ? 17.475 -1.439 -13.362 1.00 94.69 77 GLY A C 1
ATOM 625 O O . GLY A 1 77 ? 16.266 -1.282 -13.212 1.00 94.69 77 GLY A O 1
ATOM 626 N N . GLU A 1 78 ? 18.257 -0.497 -13.890 1.00 94.00 78 GLU A N 1
ATOM 627 C CA . GLU A 1 78 ? 17.765 0.811 -14.357 1.00 94.00 78 GLU A CA 1
ATOM 628 C C . GLU A 1 78 ? 16.826 0.682 -15.567 1.00 94.00 78 GLU A C 1
ATOM 630 O O . GLU A 1 78 ? 15.771 1.312 -15.603 1.00 94.00 78 GLU A O 1
ATOM 635 N N . ILE A 1 79 ? 17.142 -0.193 -16.526 1.00 94.00 79 ILE A N 1
ATOM 636 C CA . ILE A 1 79 ? 16.259 -0.422 -17.678 1.00 94.00 79 ILE A CA 1
ATOM 637 C C . ILE A 1 79 ? 14.959 -1.110 -17.244 1.00 94.00 79 ILE A C 1
ATOM 639 O O . ILE A 1 79 ? 13.884 -0.705 -17.681 1.00 94.00 79 ILE A O 1
ATOM 643 N N . TYR A 1 80 ? 15.012 -2.103 -16.350 1.00 96.94 80 TYR A N 1
ATOM 644 C CA . TYR A 1 80 ? 13.795 -2.725 -15.817 1.00 96.94 80 TYR A CA 1
ATOM 645 C C . TYR A 1 80 ? 12.923 -1.743 -15.028 1.00 96.94 80 TYR A C 1
ATOM 647 O O . TYR A 1 80 ? 11.699 -1.838 -15.108 1.00 96.94 80 TYR A O 1
ATOM 655 N N . LEU A 1 81 ? 13.521 -0.781 -14.317 1.00 96.88 81 LEU A N 1
ATOM 656 C CA . LEU A 1 81 ? 12.789 0.321 -13.686 1.00 96.88 81 LEU A CA 1
ATOM 657 C C . LEU A 1 81 ? 12.028 1.146 -14.736 1.00 96.88 81 LEU A C 1
ATOM 659 O O . LEU A 1 81 ? 10.832 1.374 -14.573 1.00 96.88 81 LEU A O 1
ATOM 663 N N . ASN A 1 82 ? 12.681 1.523 -15.838 1.00 94.94 82 ASN A N 1
ATOM 664 C CA . ASN A 1 82 ? 12.047 2.290 -16.916 1.00 94.94 82 ASN A CA 1
ATOM 665 C C . ASN A 1 82 ? 10.926 1.505 -17.614 1.00 94.94 82 ASN A C 1
ATOM 667 O O . ASN A 1 82 ? 9.855 2.052 -17.868 1.00 94.94 82 ASN A O 1
ATOM 671 N N . ILE A 1 83 ? 11.132 0.207 -17.863 1.00 95.62 83 ILE A N 1
ATOM 672 C CA . ILE A 1 83 ? 10.094 -0.687 -18.397 1.00 95.62 83 ILE A CA 1
ATOM 673 C C . ILE A 1 83 ? 8.899 -0.747 -17.434 1.00 95.62 83 ILE A C 1
ATOM 675 O O . ILE A 1 83 ? 7.753 -0.634 -17.866 1.00 95.62 83 ILE A O 1
ATOM 679 N N . GLY A 1 84 ? 9.155 -0.891 -16.129 1.00 97.12 84 GLY A N 1
ATOM 680 C CA . GLY A 1 84 ? 8.116 -0.881 -15.100 1.00 97.12 84 GLY A CA 1
ATOM 681 C C . GLY A 1 84 ? 7.319 0.426 -15.083 1.00 97.12 84 GLY A C 1
ATOM 682 O O . GLY A 1 84 ? 6.091 0.385 -15.036 1.00 97.12 84 GLY A O 1
ATOM 683 N N . ASN A 1 85 ? 7.994 1.573 -15.205 1.00 96.69 85 ASN A N 1
ATOM 684 C CA . ASN A 1 85 ? 7.350 2.887 -15.296 1.00 96.69 85 ASN A CA 1
ATOM 685 C C . ASN A 1 85 ? 6.468 3.010 -16.548 1.00 96.69 85 ASN A C 1
ATOM 687 O O . ASN A 1 85 ? 5.323 3.436 -16.439 1.00 96.69 85 ASN A O 1
ATOM 691 N N . SER A 1 86 ? 6.940 2.553 -17.710 1.00 95.38 86 SER A N 1
ATOM 692 C CA . SER A 1 86 ? 6.148 2.557 -18.950 1.00 95.38 86 SER A CA 1
ATOM 693 C C . SER A 1 86 ? 4.878 1.695 -18.834 1.00 95.38 86 SER A C 1
ATOM 695 O O . SER A 1 86 ? 3.781 2.096 -19.238 1.00 95.38 86 SER A O 1
ATOM 697 N N . TYR A 1 87 ? 4.980 0.519 -18.208 1.00 96.94 87 TYR A N 1
ATOM 698 C CA . TYR A 1 87 ? 3.804 -0.306 -17.923 1.00 96.94 87 TYR A CA 1
ATOM 699 C C . TYR A 1 87 ? 2.855 0.347 -16.909 1.00 96.94 87 TYR A C 1
ATOM 701 O O . TYR A 1 87 ? 1.637 0.258 -17.059 1.00 96.94 87 TYR A O 1
ATOM 709 N N . LEU A 1 88 ? 3.394 1.047 -15.910 1.00 97.12 88 LEU A N 1
ATOM 710 C CA . LEU A 1 88 ? 2.601 1.779 -14.927 1.00 97.12 88 LEU A CA 1
ATOM 711 C C . LEU A 1 88 ? 1.806 2.925 -15.577 1.00 97.12 88 LEU A C 1
ATOM 713 O O . LEU A 1 88 ? 0.618 3.077 -15.293 1.00 97.12 88 LEU A O 1
ATOM 717 N N . GLU A 1 89 ? 2.430 3.687 -16.477 1.00 95.56 89 GLU A N 1
ATOM 718 C CA . GLU A 1 89 ? 1.793 4.764 -17.251 1.00 95.56 89 GLU A CA 1
ATOM 719 C C . GLU A 1 89 ? 0.679 4.238 -18.162 1.00 95.56 89 GLU A C 1
ATOM 721 O O . GLU A 1 89 ? -0.389 4.842 -18.270 1.00 95.56 89 GLU A O 1
ATOM 726 N N . THR A 1 90 ? 0.890 3.060 -18.751 1.00 95.56 90 THR A N 1
ATOM 727 C CA . THR A 1 90 ? -0.110 2.372 -19.583 1.00 95.56 90 THR A CA 1
ATOM 728 C C . THR A 1 90 ? -1.127 1.556 -18.776 1.00 95.56 90 THR A C 1
ATOM 730 O O . THR A 1 90 ? -1.924 0.825 -19.361 1.00 95.56 90 THR A O 1
ATOM 733 N N . GLN A 1 91 ? -1.137 1.699 -17.443 1.00 96.44 91 GLN A N 1
ATOM 734 C CA . GLN A 1 91 ? -2.052 1.032 -16.502 1.00 96.44 91 GLN A CA 1
ATOM 735 C C . GLN A 1 91 ? -2.014 -0.506 -16.548 1.00 96.44 91 GLN A C 1
ATOM 737 O O . GLN A 1 91 ? -2.946 -1.181 -16.112 1.00 96.44 91 GLN A O 1
ATOM 742 N N . LYS A 1 92 ? -0.917 -1.074 -17.049 1.00 97.44 92 LYS A N 1
ATOM 743 C CA . LYS A 1 92 ? -0.642 -2.513 -17.089 1.00 97.44 92 LYS A CA 1
ATOM 744 C C . LYS A 1 92 ? 0.094 -2.916 -15.818 1.00 97.44 92 LYS A C 1
ATOM 746 O O . LYS A 1 92 ? 1.321 -3.029 -15.778 1.00 97.44 92 LYS A O 1
ATOM 751 N N . PHE A 1 93 ? -0.658 -3.005 -14.728 1.00 97.19 93 PHE A N 1
ATOM 752 C CA . PHE A 1 93 ? -0.071 -3.048 -13.394 1.00 97.19 93 PHE A CA 1
ATOM 753 C C . PHE A 1 93 ? 0.638 -4.372 -13.075 1.00 97.19 93 PHE A C 1
ATOM 755 O O . PHE A 1 93 ? 1.633 -4.375 -12.353 1.00 97.19 93 PHE A O 1
ATOM 762 N N . GLU A 1 94 ? 0.171 -5.497 -13.614 1.00 97.56 94 GLU A N 1
ATOM 763 C CA . GLU A 1 94 ? 0.808 -6.809 -13.457 1.00 97.56 94 GLU A CA 1
ATOM 764 C C . GLU A 1 94 ? 2.209 -6.825 -14.078 1.00 97.56 94 GLU A C 1
ATOM 766 O O . GLU A 1 94 ? 3.174 -7.277 -13.454 1.00 97.56 94 GLU A O 1
ATOM 771 N N . GLU A 1 95 ? 2.347 -6.287 -15.288 1.00 97.38 95 GLU A N 1
ATOM 772 C CA . GLU A 1 95 ? 3.633 -6.145 -15.955 1.00 97.38 95 GLU A CA 1
ATOM 773 C C . GLU A 1 95 ? 4.521 -5.132 -15.235 1.00 97.38 95 GLU A C 1
ATOM 775 O O . GLU A 1 95 ? 5.696 -5.421 -15.000 1.00 97.38 95 GLU A O 1
ATOM 780 N N . ALA A 1 96 ? 3.970 -3.989 -14.815 1.00 98.12 96 ALA A N 1
ATOM 781 C CA . ALA A 1 96 ? 4.714 -2.997 -14.042 1.00 98.12 96 ALA A CA 1
ATOM 782 C C . ALA A 1 96 ? 5.323 -3.623 -12.778 1.00 98.12 96 ALA A C 1
ATOM 784 O O . ALA A 1 96 ? 6.528 -3.524 -12.545 1.00 98.12 96 ALA A O 1
ATOM 785 N N . GLU A 1 97 ? 4.516 -4.348 -11.998 1.00 98.12 97 GLU A N 1
ATOM 786 C CA . GLU A 1 97 ? 4.967 -5.067 -10.805 1.00 98.12 97 GLU A CA 1
ATOM 787 C C . GLU A 1 97 ? 6.075 -6.080 -11.125 1.00 98.12 97 GLU A C 1
ATOM 789 O O . GLU A 1 97 ? 7.101 -6.107 -10.439 1.00 98.12 97 GLU A O 1
ATOM 794 N N . LYS A 1 98 ? 5.901 -6.890 -12.179 1.00 97.81 98 LYS A N 1
ATOM 795 C CA . LYS A 1 98 ? 6.899 -7.876 -12.618 1.00 97.81 98 LYS A CA 1
ATOM 796 C C . LYS A 1 98 ? 8.249 -7.216 -12.898 1.00 97.81 98 LYS A C 1
ATOM 798 O O . LYS A 1 98 ? 9.277 -7.682 -12.403 1.00 97.81 98 LYS A O 1
ATOM 803 N N . TYR A 1 99 ? 8.259 -6.137 -13.677 1.00 97.75 99 TYR A N 1
ATOM 804 C CA . TYR A 1 99 ? 9.501 -5.475 -14.071 1.00 97.75 99 TYR A CA 1
ATOM 805 C C . TYR A 1 99 ? 10.131 -4.675 -12.931 1.00 97.75 99 TYR A C 1
ATOM 807 O O . TYR A 1 99 ? 11.351 -4.716 -12.776 1.00 97.75 99 TYR A O 1
ATOM 815 N N . PHE A 1 100 ? 9.339 -4.062 -12.048 1.00 98.31 100 PHE A N 1
ATOM 816 C CA . PHE A 1 100 ? 9.897 -3.482 -10.831 1.00 98.31 100 PHE A CA 1
ATOM 817 C C . PHE A 1 100 ? 10.506 -4.538 -9.899 1.00 98.31 100 PHE A C 1
ATOM 819 O O . PHE A 1 100 ? 11.543 -4.279 -9.290 1.00 98.31 100 PHE A O 1
ATOM 826 N N . LYS A 1 101 ? 9.926 -5.743 -9.802 1.00 97.69 101 LYS A N 1
ATOM 827 C CA . LYS A 1 101 ? 10.525 -6.855 -9.043 1.00 97.69 101 LYS A CA 1
ATOM 828 C C . LYS A 1 101 ? 11.869 -7.283 -9.637 1.00 97.69 101 LYS A C 1
ATOM 830 O O . LYS A 1 101 ? 12.835 -7.401 -8.887 1.00 97.69 101 LYS A O 1
ATOM 835 N N . TYR A 1 102 ? 11.980 -7.401 -10.963 1.00 96.88 102 TYR A N 1
ATOM 836 C CA . TYR A 1 102 ? 13.276 -7.638 -11.617 1.00 96.88 102 TYR A CA 1
ATOM 837 C C . TYR A 1 102 ? 14.282 -6.513 -11.362 1.00 96.88 102 TYR A C 1
ATOM 839 O O . TYR A 1 102 ? 15.450 -6.786 -11.090 1.00 96.88 102 TYR A O 1
ATOM 847 N N . ALA A 1 103 ? 13.847 -5.253 -11.403 1.00 97.25 103 ALA A N 1
ATOM 848 C CA . ALA A 1 103 ? 14.710 -4.127 -11.066 1.00 97.25 103 ALA A CA 1
ATOM 849 C C . ALA A 1 103 ? 15.210 -4.226 -9.613 1.00 97.25 103 ALA A C 1
ATOM 851 O O . ALA A 1 103 ? 16.397 -4.028 -9.347 1.00 97.25 103 ALA A O 1
ATOM 852 N N . LEU A 1 104 ? 14.324 -4.581 -8.677 1.00 96.12 104 LEU A N 1
ATOM 853 C CA . LEU A 1 104 ? 14.628 -4.678 -7.250 1.00 96.12 104 LEU A CA 1
ATOM 854 C C . LEU A 1 104 ? 15.613 -5.813 -6.935 1.00 96.12 104 LEU A C 1
ATOM 856 O O . LEU A 1 104 ? 16.467 -5.641 -6.067 1.00 96.12 104 LEU A O 1
ATOM 860 N N . GLU A 1 105 ? 15.524 -6.943 -7.643 1.00 95.62 105 GLU A N 1
ATOM 861 C CA . GLU A 1 105 ? 16.485 -8.052 -7.537 1.00 95.62 105 GLU A CA 1
ATOM 862 C C . GLU A 1 105 ? 17.910 -7.621 -7.909 1.00 95.62 105 GLU A C 1
ATOM 864 O O . GLU A 1 105 ? 18.879 -8.083 -7.305 1.00 95.62 105 GLU A O 1
ATOM 869 N N . LEU A 1 106 ? 18.041 -6.725 -8.891 1.00 94.38 106 LEU A N 1
ATOM 870 C CA . LEU A 1 106 ? 19.336 -6.278 -9.406 1.00 94.38 106 LEU A CA 1
ATOM 871 C C . LEU A 1 106 ? 19.887 -5.052 -8.674 1.00 94.38 106 LEU A C 1
ATOM 873 O O . LEU A 1 106 ? 21.103 -4.910 -8.556 1.00 94.38 106 LEU A O 1
ATOM 877 N N . ASN A 1 107 ? 19.014 -4.175 -8.177 1.00 91.31 107 ASN A N 1
ATOM 878 C CA . ASN A 1 107 ? 19.396 -2.980 -7.437 1.00 91.31 107 ASN A CA 1
ATOM 879 C C . ASN A 1 107 ? 18.451 -2.739 -6.253 1.00 91.31 107 ASN A C 1
ATOM 881 O O . ASN A 1 107 ? 17.595 -1.856 -6.258 1.00 91.31 107 ASN A O 1
ATOM 885 N N . ASN A 1 108 ? 18.638 -3.512 -5.187 1.00 90.62 108 ASN A N 1
ATOM 886 C CA . ASN A 1 108 ? 17.782 -3.433 -4.006 1.00 90.62 108 ASN A CA 1
ATOM 887 C C . ASN A 1 108 ? 17.959 -2.147 -3.171 1.00 90.62 108 ASN A C 1
ATOM 889 O O . ASN A 1 108 ? 17.196 -1.942 -2.218 1.00 90.62 108 ASN A O 1
ATOM 893 N N . GLN A 1 109 ? 18.944 -1.299 -3.484 1.00 89.75 109 GLN A N 1
ATOM 894 C CA . GLN A 1 109 ? 19.219 -0.048 -2.771 1.00 89.75 109 GLN A CA 1
ATOM 895 C C . GLN A 1 109 ? 18.523 1.153 -3.414 1.00 89.75 109 GLN A C 1
ATOM 897 O O . GLN A 1 109 ? 18.217 2.115 -2.712 1.00 89.75 109 GLN A O 1
ATOM 902 N N . ASN A 1 110 ? 18.205 1.079 -4.708 1.00 91.88 110 ASN A N 1
ATOM 903 C CA . ASN A 1 110 ? 17.509 2.149 -5.407 1.00 91.88 110 ASN A CA 1
ATOM 904 C C . ASN A 1 110 ? 16.069 2.304 -4.880 1.00 91.88 110 ASN A C 1
ATOM 906 O O . ASN A 1 110 ? 15.221 1.417 -5.019 1.00 91.88 110 ASN A O 1
ATOM 910 N N . LEU A 1 111 ? 15.799 3.445 -4.241 1.00 93.56 111 LEU A N 1
ATOM 911 C CA . LEU A 1 111 ? 14.495 3.754 -3.655 1.00 93.56 111 LEU A CA 1
ATOM 912 C C . LEU A 1 111 ? 13.419 4.038 -4.707 1.00 93.56 111 LEU A C 1
ATOM 914 O O . LEU A 1 111 ? 12.258 3.738 -4.442 1.00 93.56 111 LEU A O 1
ATOM 918 N N . HIS A 1 112 ? 13.786 4.497 -5.906 1.00 94.94 112 HIS A N 1
ATOM 919 C CA . HIS A 1 112 ? 1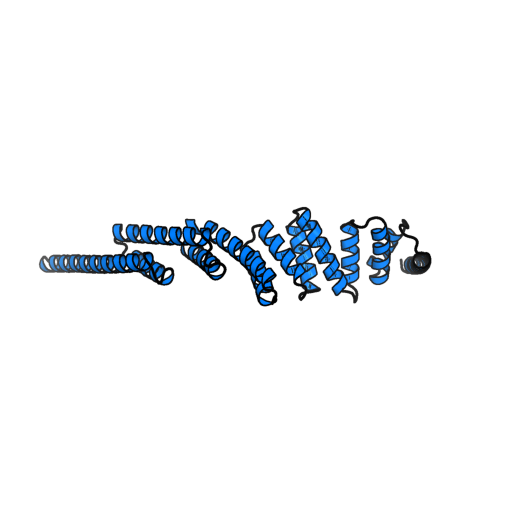2.830 4.756 -6.988 1.00 94.94 112 HIS A CA 1
ATOM 920 C C . HIS A 1 112 ? 12.102 3.490 -7.445 1.00 94.94 112 HIS A C 1
ATOM 922 O O . HIS A 1 112 ? 10.931 3.538 -7.805 1.00 94.94 112 HIS A O 1
ATOM 928 N N . ILE A 1 113 ? 12.754 2.329 -7.349 1.00 97.25 113 ILE A N 1
ATOM 929 C CA . ILE A 1 113 ? 12.116 1.041 -7.651 1.00 97.25 113 ILE A CA 1
ATOM 930 C C . ILE A 1 113 ? 11.016 0.732 -6.634 1.00 97.25 113 ILE A C 1
ATOM 932 O O . ILE A 1 113 ? 9.931 0.280 -6.996 1.00 97.25 113 ILE A O 1
ATOM 936 N N . ARG A 1 114 ? 11.275 0.999 -5.347 1.00 96.81 114 ARG A N 1
ATOM 937 C CA . ARG A 1 114 ? 10.257 0.829 -4.304 1.00 96.81 114 ARG A CA 1
ATOM 938 C C . ARG A 1 114 ? 9.131 1.842 -4.454 1.00 96.81 114 ARG A C 1
ATOM 940 O O . ARG A 1 114 ? 7.986 1.473 -4.239 1.00 96.81 114 ARG A O 1
ATOM 947 N N . GLU A 1 115 ? 9.431 3.076 -4.846 1.00 96.62 115 GLU A N 1
ATOM 948 C CA . GLU A 1 115 ? 8.408 4.087 -5.143 1.00 96.62 115 GLU A CA 1
ATOM 949 C C . GLU A 1 115 ? 7.485 3.626 -6.272 1.00 96.62 115 GLU A C 1
ATOM 951 O O . GLU A 1 115 ? 6.265 3.613 -6.094 1.00 96.62 115 GLU A O 1
ATOM 956 N N . GLY A 1 116 ? 8.063 3.146 -7.378 1.00 97.44 116 GLY A N 1
ATOM 957 C CA . GLY A 1 116 ? 7.319 2.543 -8.484 1.00 97.44 116 GLY A CA 1
ATOM 958 C C . GLY A 1 116 ? 6.431 1.385 -8.022 1.00 97.44 116 GLY A C 1
ATOM 959 O O . GLY A 1 116 ? 5.239 1.365 -8.327 1.00 97.44 116 GLY A O 1
ATOM 960 N N . LEU A 1 117 ? 6.963 0.472 -7.195 1.00 98.00 117 LEU A N 1
ATOM 961 C CA . LEU A 1 117 ? 6.180 -0.620 -6.598 1.00 98.00 117 LEU A CA 1
ATOM 962 C C . LEU A 1 117 ? 5.050 -0.122 -5.699 1.00 98.00 117 LEU A C 1
ATOM 964 O O . LEU A 1 117 ? 3.939 -0.632 -5.807 1.00 98.00 117 LEU A O 1
ATOM 968 N N . SER A 1 118 ? 5.294 0.859 -4.824 1.00 97.94 118 SER A N 1
ATOM 969 C CA . SER A 1 118 ? 4.236 1.386 -3.957 1.00 97.94 118 SER A CA 1
ATOM 970 C C . SER A 1 118 ? 3.113 2.023 -4.766 1.00 97.94 118 SER A C 1
ATOM 972 O O . SER A 1 118 ? 1.948 1.754 -4.489 1.00 97.94 118 SER A O 1
ATOM 974 N N . ILE A 1 119 ? 3.445 2.793 -5.807 1.00 97.94 119 ILE A N 1
ATOM 975 C CA . ILE A 1 119 ? 2.445 3.407 -6.686 1.00 97.94 119 ILE A CA 1
ATOM 976 C C . ILE A 1 119 ? 1.685 2.319 -7.449 1.00 97.94 119 ILE A C 1
ATOM 978 O O . ILE A 1 119 ? 0.458 2.368 -7.515 1.00 97.94 119 ILE A O 1
ATOM 982 N N . CYS A 1 120 ? 2.390 1.311 -7.969 1.00 98.19 120 CYS A N 1
ATOM 983 C CA . CYS A 1 120 ? 1.783 0.168 -8.643 1.00 98.19 120 CYS A CA 1
ATOM 984 C C . CYS A 1 120 ? 0.773 -0.546 -7.734 1.00 98.19 120 CYS A C 1
ATOM 986 O O . CYS A 1 120 ? -0.394 -0.678 -8.100 1.00 98.19 120 CYS A O 1
ATOM 988 N N . TYR A 1 121 ? 1.167 -0.911 -6.511 1.00 98.56 121 TYR A N 1
ATOM 989 C CA . TYR A 1 121 ? 0.271 -1.564 -5.556 1.00 98.56 121 TYR A CA 1
ATOM 990 C C . TYR A 1 121 ? -0.928 -0.685 -5.169 1.00 98.56 121 TYR A C 1
ATOM 992 O O . TYR A 1 121 ? -2.050 -1.186 -5.113 1.00 98.56 121 TYR A O 1
ATOM 1000 N N . ILE A 1 122 ? -0.744 0.631 -4.993 1.00 98.12 122 ILE A N 1
ATOM 1001 C CA . ILE A 1 122 ? -1.858 1.566 -4.749 1.00 98.12 122 ILE A CA 1
ATOM 1002 C C . ILE A 1 122 ? -2.841 1.563 -5.925 1.00 98.12 122 ILE A C 1
ATOM 1004 O O . ILE A 1 122 ? -4.051 1.466 -5.716 1.00 98.12 122 ILE A O 1
ATOM 1008 N N . LYS A 1 123 ? -2.346 1.636 -7.167 1.00 97.06 123 LYS A N 1
ATOM 1009 C CA . LYS A 1 123 ? -3.189 1.632 -8.375 1.00 97.06 123 LYS A CA 1
ATOM 1010 C C . LYS A 1 123 ? -3.918 0.300 -8.573 1.00 97.06 123 LYS A C 1
ATOM 1012 O O . LYS A 1 123 ? -5.086 0.310 -8.956 1.00 97.06 123 LYS A O 1
ATOM 1017 N N . LYS A 1 124 ? -3.284 -0.818 -8.205 1.00 96.50 124 LYS A N 1
ATOM 1018 C CA . LYS A 1 124 ? -3.902 -2.155 -8.129 1.00 96.50 124 LYS A CA 1
ATOM 1019 C C . LYS A 1 124 ? -4.903 -2.315 -6.987 1.00 96.50 124 LYS A C 1
ATOM 1021 O O . LYS A 1 124 ? -5.606 -3.320 -6.943 1.00 96.50 124 LYS A O 1
ATOM 1026 N N . LYS A 1 125 ? -4.973 -1.346 -6.067 1.00 96.81 125 LYS A N 1
ATOM 1027 C CA . LYS A 1 125 ? -5.728 -1.425 -4.807 1.00 96.81 125 LYS A CA 1
ATOM 1028 C C . LYS A 1 125 ? -5.233 -2.537 -3.871 1.00 96.81 125 LYS A C 1
ATOM 1030 O O . LYS A 1 125 ? -5.949 -2.948 -2.961 1.00 96.81 125 LYS A O 1
ATOM 1035 N N . ASP A 1 126 ? -3.993 -2.987 -4.053 1.00 97.81 126 ASP A N 1
ATOM 1036 C CA . ASP A 1 126 ? -3.296 -3.870 -3.118 1.00 97.81 126 ASP A CA 1
ATOM 1037 C C . ASP A 1 126 ? -2.664 -3.030 -1.998 1.00 97.81 126 ASP A C 1
ATOM 1039 O O . ASP A 1 126 ? -1.451 -2.826 -1.896 1.00 97.81 126 ASP A O 1
ATOM 1043 N N . TYR A 1 127 ? -3.529 -2.455 -1.164 1.00 98.00 127 TYR A N 1
ATOM 1044 C CA . TYR A 1 127 ? -3.112 -1.593 -0.061 1.00 98.00 127 TYR A CA 1
ATOM 1045 C C . TYR A 1 127 ? -2.212 -2.296 0.975 1.00 98.00 127 TYR A C 1
ATOM 1047 O O . TYR A 1 127 ? -1.320 -1.629 1.509 1.00 98.00 127 TYR A O 1
ATOM 1055 N N . PRO A 1 128 ? -2.386 -3.598 1.297 1.00 97.69 128 PRO A N 1
ATOM 1056 C CA . PRO A 1 128 ? -1.473 -4.305 2.192 1.00 97.69 128 PRO A CA 1
ATOM 1057 C C . PRO A 1 128 ? -0.019 -4.315 1.702 1.00 97.69 128 PRO A C 1
ATOM 1059 O O . PRO A 1 128 ? 0.872 -3.935 2.473 1.00 97.69 128 PRO A O 1
ATOM 1062 N N . GLU A 1 129 ? 0.234 -4.678 0.439 1.00 98.06 129 GLU A N 1
ATOM 1063 C CA . GLU A 1 129 ? 1.596 -4.660 -0.111 1.00 98.06 129 GLU A CA 1
ATOM 1064 C C . GLU A 1 129 ? 2.111 -3.226 -0.301 1.00 98.06 129 GLU A C 1
ATOM 1066 O O . GLU A 1 129 ? 3.269 -2.945 0.025 1.00 98.06 129 GLU A O 1
ATOM 1071 N N . ALA A 1 130 ? 1.250 -2.274 -0.688 1.00 98.44 130 ALA A N 1
ATOM 1072 C CA . ALA A 1 130 ? 1.619 -0.857 -0.730 1.00 98.44 130 ALA A CA 1
ATOM 1073 C C . ALA A 1 130 ? 2.143 -0.357 0.629 1.00 98.44 130 ALA A C 1
ATOM 1075 O O . ALA A 1 130 ? 3.215 0.243 0.704 1.00 98.44 130 ALA A O 1
ATOM 1076 N N . ILE A 1 131 ? 1.439 -0.658 1.728 1.00 98.50 131 ILE A N 1
ATOM 1077 C CA . ILE A 1 131 ? 1.847 -0.269 3.089 1.00 98.50 131 ILE A CA 1
ATOM 1078 C C . ILE A 1 131 ? 3.207 -0.861 3.457 1.00 98.50 131 ILE A C 1
ATOM 1080 O O . ILE A 1 131 ? 4.013 -0.192 4.111 1.00 98.50 131 ILE A O 1
ATOM 1084 N N . LYS A 1 132 ? 3.463 -2.119 3.086 1.00 98.12 132 LYS A N 1
ATOM 1085 C CA . LYS A 1 132 ? 4.736 -2.788 3.362 1.00 98.12 132 LYS A CA 1
ATOM 1086 C C . LYS A 1 132 ? 5.887 -2.063 2.666 1.00 98.12 132 LYS A C 1
ATOM 1088 O O . LYS A 1 132 ? 6.839 -1.668 3.338 1.00 98.12 132 LYS A O 1
ATOM 1093 N N . VAL A 1 133 ? 5.754 -1.798 1.366 1.00 97.88 133 VAL A N 1
ATOM 1094 C CA . VAL A 1 133 ? 6.777 -1.093 0.579 1.00 97.88 133 VAL A CA 1
ATOM 1095 C C . VAL A 1 133 ? 6.976 0.344 1.072 1.00 97.88 133 VAL A C 1
ATOM 1097 O O . VAL A 1 133 ? 8.112 0.771 1.278 1.00 97.88 133 VAL A O 1
ATOM 1100 N N . LEU A 1 134 ? 5.897 1.076 1.361 1.00 98.31 134 LEU A N 1
ATOM 1101 C CA . LEU A 1 134 ? 5.972 2.443 1.891 1.00 98.31 134 LEU A CA 1
ATOM 1102 C C . LEU A 1 134 ? 6.702 2.510 3.240 1.00 98.31 134 LEU A C 1
ATOM 1104 O O . LEU A 1 134 ? 7.470 3.440 3.484 1.00 98.31 134 LEU A O 1
ATOM 1108 N N . LYS A 1 135 ? 6.520 1.514 4.116 1.00 97.62 135 LYS A N 1
ATOM 1109 C CA . LYS A 1 135 ? 7.278 1.419 5.375 1.00 97.62 135 LYS A CA 1
ATOM 1110 C C . LYS A 1 135 ? 8.759 1.150 5.148 1.00 97.62 135 LYS A C 1
ATOM 1112 O O . LYS A 1 135 ? 9.584 1.717 5.860 1.00 97.62 135 LYS A O 1
ATOM 1117 N N . GLU A 1 136 ? 9.107 0.310 4.176 1.00 95.94 136 GLU A N 1
ATOM 1118 C CA . GLU A 1 136 ? 10.509 0.090 3.814 1.00 95.94 136 GLU A CA 1
ATOM 1119 C C . GLU A 1 136 ? 11.172 1.377 3.317 1.00 95.94 136 GLU A C 1
ATOM 1121 O O . GLU A 1 136 ? 12.296 1.670 3.723 1.00 95.94 136 GLU A O 1
ATOM 1126 N N . ILE A 1 137 ? 10.476 2.157 2.479 1.00 96.25 137 ILE A N 1
ATOM 1127 C CA . ILE A 1 137 ? 10.957 3.468 2.018 1.00 96.25 137 ILE A CA 1
ATOM 1128 C C . ILE A 1 137 ? 11.120 4.400 3.218 1.00 96.25 137 ILE A C 1
ATOM 1130 O O . ILE A 1 137 ? 12.200 4.952 3.414 1.00 96.25 137 ILE A O 1
ATOM 1134 N N . LYS A 1 138 ? 10.085 4.517 4.062 1.00 96.06 138 LYS A N 1
ATOM 1135 C CA . LYS A 1 138 ? 10.085 5.362 5.264 1.00 96.06 138 LYS A CA 1
ATOM 1136 C C . LYS A 1 138 ? 11.289 5.104 6.174 1.00 96.06 138 LYS A C 1
ATOM 1138 O O . LYS A 1 138 ? 11.859 6.050 6.701 1.00 96.06 138 LYS A O 1
ATOM 1143 N N . ASN A 1 139 ? 11.690 3.845 6.338 1.00 94.50 139 ASN A N 1
ATOM 1144 C CA . ASN A 1 139 ? 12.819 3.464 7.190 1.00 94.50 139 ASN A CA 1
ATOM 1145 C C . ASN A 1 139 ? 14.197 3.786 6.583 1.00 94.50 139 ASN A C 1
ATOM 1147 O O . ASN A 1 139 ? 15.203 3.671 7.279 1.00 94.50 139 ASN A O 1
ATOM 1151 N N . LYS A 1 140 ? 14.262 4.136 5.293 1.00 93.88 140 LYS A N 1
ATOM 1152 C CA . LYS A 1 140 ? 15.510 4.387 4.554 1.00 93.88 140 LYS A CA 1
ATOM 1153 C C . LYS A 1 140 ? 15.717 5.852 4.173 1.00 93.88 140 LYS A C 1
ATOM 1155 O O . LYS A 1 140 ? 16.799 6.199 3.707 1.00 93.88 140 LYS A O 1
ATOM 1160 N N . ILE A 1 141 ? 14.700 6.698 4.324 1.00 93.94 141 ILE A N 1
ATOM 1161 C CA . ILE A 1 141 ? 14.761 8.113 3.947 1.00 93.94 141 ILE A CA 1
ATOM 1162 C C . ILE A 1 141 ? 15.020 9.002 5.164 1.00 93.94 141 ILE A C 1
ATOM 1164 O O . ILE A 1 141 ? 14.448 8.795 6.229 1.00 93.94 141 ILE A O 1
ATOM 1168 N N . ASN A 1 142 ? 15.839 10.035 4.963 1.00 91.94 142 ASN A N 1
ATOM 1169 C CA . ASN A 1 142 ? 16.067 11.110 5.937 1.00 91.94 142 ASN A CA 1
ATOM 1170 C C . ASN A 1 142 ? 15.464 12.453 5.485 1.00 91.94 142 ASN A C 1
ATOM 1172 O O . ASN A 1 142 ? 15.441 13.414 6.251 1.00 91.94 142 ASN A O 1
ATOM 1176 N N . ASP A 1 143 ? 14.986 12.528 4.241 1.00 93.69 143 ASP A N 1
ATOM 1177 C CA . ASP A 1 143 ? 14.361 13.723 3.682 1.00 93.69 143 ASP A CA 1
ATOM 1178 C C . ASP A 1 143 ? 12.975 13.939 4.305 1.00 93.69 143 ASP A C 1
ATOM 1180 O O . ASP A 1 143 ? 12.102 13.070 4.226 1.00 93.69 143 ASP A O 1
ATOM 1184 N N . LYS A 1 144 ? 12.780 15.102 4.937 1.00 92.44 144 LYS A N 1
ATOM 1185 C CA . LYS A 1 144 ? 11.539 15.435 5.647 1.00 92.44 144 LYS A CA 1
ATOM 1186 C C . LYS A 1 144 ? 10.342 15.613 4.714 1.00 92.44 144 LYS A C 1
ATOM 1188 O O . LYS A 1 144 ? 9.255 15.176 5.077 1.00 92.44 144 LYS A O 1
ATOM 1193 N N . ASN A 1 145 ? 10.532 16.213 3.541 1.00 92.31 145 ASN A N 1
ATOM 1194 C CA . ASN A 1 145 ? 9.445 16.453 2.590 1.00 92.31 145 ASN A CA 1
ATOM 1195 C C . ASN A 1 145 ? 8.971 15.117 2.015 1.00 92.31 145 ASN A C 1
ATOM 1197 O O . ASN A 1 145 ? 7.788 14.789 2.052 1.00 92.31 145 ASN A O 1
ATOM 1201 N N . LYS A 1 146 ? 9.924 14.273 1.614 1.00 93.38 146 LYS A N 1
ATOM 1202 C CA . LYS A 1 146 ? 9.638 12.918 1.142 1.00 93.38 146 LYS A CA 1
ATOM 1203 C C . LYS A 1 146 ? 8.981 12.059 2.221 1.00 93.38 146 LYS A C 1
ATOM 1205 O O . LYS A 1 146 ? 8.085 11.271 1.934 1.00 93.38 146 LYS A O 1
ATOM 1210 N N . LEU A 1 147 ? 9.405 12.208 3.476 1.00 94.81 147 LEU A N 1
ATOM 1211 C CA . LEU A 1 147 ? 8.784 11.528 4.610 1.00 94.81 147 LEU A CA 1
ATOM 1212 C C . LEU A 1 147 ? 7.321 11.947 4.800 1.00 94.81 147 LEU A C 1
ATOM 1214 O O . LEU A 1 147 ? 6.487 11.098 5.122 1.00 94.81 147 LEU A O 1
ATOM 1218 N N . GLU A 1 148 ? 7.005 13.224 4.597 1.00 94.88 148 GLU A N 1
ATOM 1219 C CA . GLU A 1 148 ? 5.634 13.726 4.636 1.00 94.88 148 GLU A CA 1
ATOM 1220 C C . GLU A 1 148 ? 4.776 13.094 3.533 1.00 94.88 148 GLU A C 1
ATOM 1222 O O . GLU A 1 148 ? 3.694 12.582 3.825 1.00 94.88 148 GLU A O 1
ATOM 1227 N N . ASP A 1 149 ? 5.282 13.026 2.301 1.00 95.31 149 ASP A N 1
ATOM 1228 C CA . ASP A 1 149 ? 4.572 12.408 1.175 1.00 95.31 149 ASP A CA 1
ATOM 1229 C C . ASP A 1 149 ? 4.318 10.911 1.395 1.00 95.31 149 ASP A C 1
ATOM 1231 O O . ASP A 1 149 ? 3.208 10.418 1.179 1.00 95.31 149 ASP A O 1
ATOM 1235 N N . ILE A 1 150 ? 5.312 10.182 1.911 1.00 96.94 150 ILE A N 1
ATOM 1236 C CA . ILE A 1 150 ? 5.156 8.766 2.274 1.00 96.94 150 ILE A CA 1
ATOM 1237 C C . ILE A 1 150 ? 4.137 8.596 3.409 1.00 96.94 150 ILE A C 1
ATOM 1239 O O . ILE A 1 150 ? 3.333 7.661 3.386 1.00 96.94 150 ILE A O 1
ATOM 1243 N N . ASN A 1 151 ? 4.126 9.495 4.399 1.00 97.19 151 ASN A N 1
ATOM 1244 C CA . ASN A 1 151 ? 3.124 9.461 5.462 1.00 97.19 151 ASN A CA 1
ATOM 1245 C C . ASN A 1 151 ? 1.714 9.720 4.916 1.00 97.19 151 ASN A C 1
ATOM 1247 O O . ASN A 1 151 ? 0.798 9.011 5.327 1.00 97.19 151 ASN A O 1
ATOM 1251 N N . LYS A 1 152 ? 1.536 10.656 3.974 1.00 97.25 152 LYS A N 1
ATOM 1252 C CA . LYS A 1 152 ? 0.243 10.907 3.311 1.00 97.25 152 LYS A CA 1
ATOM 1253 C C . LYS A 1 152 ? -0.266 9.659 2.587 1.00 97.25 152 LYS A C 1
ATOM 1255 O O . LYS A 1 152 ? -1.398 9.244 2.826 1.00 97.25 152 LYS A O 1
ATOM 1260 N N . GLN A 1 153 ? 0.588 8.998 1.803 1.00 97.88 153 GLN A N 1
ATOM 1261 C CA . GLN A 1 153 ? 0.230 7.751 1.110 1.00 97.88 153 GLN A CA 1
ATOM 1262 C C . GLN A 1 153 ? -0.114 6.615 2.090 1.00 97.88 153 GLN A C 1
ATOM 1264 O O . GLN A 1 153 ? -1.079 5.876 1.887 1.00 97.88 153 GLN A O 1
ATOM 1269 N N . LEU A 1 154 ? 0.633 6.481 3.193 1.00 98.50 154 LEU A N 1
ATOM 1270 C CA . LEU A 1 154 ? 0.326 5.506 4.246 1.00 98.50 154 LEU A CA 1
ATOM 1271 C C . LEU A 1 154 ? -1.016 5.796 4.930 1.00 98.50 154 LEU A C 1
ATOM 1273 O O . LEU A 1 154 ? -1.778 4.863 5.182 1.00 98.50 154 LEU A O 1
ATOM 1277 N N . VAL A 1 155 ? -1.301 7.064 5.241 1.00 98.44 155 VAL A N 1
ATOM 1278 C CA . VAL A 1 155 ? -2.583 7.499 5.819 1.00 98.44 155 VAL A CA 1
ATOM 1279 C C . VAL A 1 155 ? -3.730 7.135 4.885 1.00 98.44 155 VAL A C 1
ATOM 1281 O O . VAL A 1 155 ? -4.692 6.520 5.339 1.00 98.44 155 VAL A O 1
ATOM 1284 N N . GLU A 1 156 ? -3.606 7.431 3.592 1.00 98.19 156 GLU A N 1
ATOM 1285 C CA . GLU A 1 156 ? -4.604 7.071 2.584 1.00 98.19 156 GLU A CA 1
ATOM 1286 C C . GLU A 1 156 ? -4.847 5.554 2.540 1.00 98.19 156 GLU A C 1
ATOM 1288 O O . GLU A 1 156 ? -5.986 5.105 2.677 1.00 98.19 156 GLU A O 1
ATOM 1293 N N . CYS A 1 157 ? -3.784 4.746 2.464 1.00 98.38 157 CYS A N 1
ATOM 1294 C CA . CYS A 1 157 ? -3.906 3.285 2.463 1.00 98.38 157 CYS A CA 1
ATOM 1295 C C . CYS A 1 157 ? -4.590 2.756 3.735 1.00 98.38 157 CYS A C 1
ATOM 1297 O O . CYS A 1 157 ? -5.439 1.865 3.671 1.00 98.38 157 CYS A O 1
ATOM 1299 N N . TYR A 1 158 ? -4.244 3.301 4.907 1.00 98.62 158 TYR A N 1
ATOM 1300 C CA . TYR A 1 158 ? -4.878 2.917 6.167 1.00 98.62 158 TYR A CA 1
ATOM 1301 C C . TYR A 1 158 ? -6.347 3.329 6.238 1.00 98.62 158 TYR A C 1
ATOM 1303 O O . TYR A 1 158 ? -7.159 2.558 6.744 1.00 98.62 158 TYR A O 1
ATOM 1311 N N . LEU A 1 159 ? -6.710 4.506 5.728 1.00 98.44 159 LEU A N 1
ATOM 1312 C CA . LEU A 1 159 ? -8.105 4.937 5.657 1.00 98.44 159 LEU A CA 1
ATOM 1313 C C . LEU A 1 159 ? -8.932 3.995 4.781 1.00 98.44 159 LEU A C 1
ATOM 1315 O O . LEU A 1 159 ? -10.020 3.588 5.1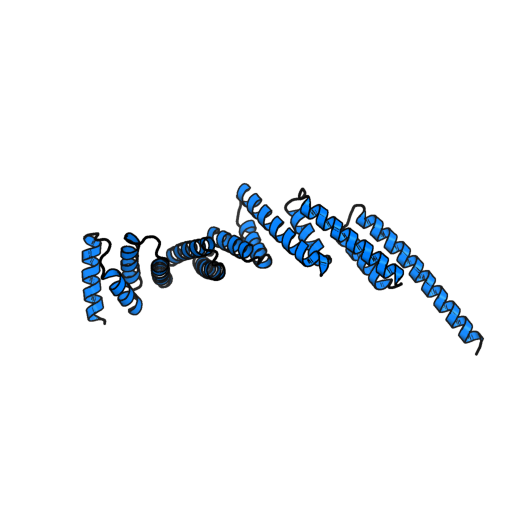88 1.00 98.44 159 LEU A O 1
ATOM 1319 N N . ILE A 1 160 ? -8.408 3.614 3.614 1.00 98.00 160 ILE A N 1
ATOM 1320 C CA . ILE A 1 160 ? -9.117 2.732 2.682 1.00 98.00 160 ILE A CA 1
ATOM 1321 C C . ILE A 1 160 ? -9.316 1.341 3.290 1.00 98.00 160 ILE A C 1
ATOM 1323 O O . ILE A 1 160 ? -10.448 0.858 3.337 1.00 98.00 160 ILE A O 1
ATOM 1327 N N . LEU A 1 161 ? -8.259 0.727 3.833 1.00 97.62 161 LEU A N 1
ATOM 1328 C CA . LEU A 1 161 ? -8.383 -0.569 4.507 1.00 97.62 161 LEU A CA 1
ATOM 1329 C C . LEU A 1 161 ? -9.314 -0.490 5.716 1.00 97.62 161 LEU A C 1
ATOM 1331 O O . LEU A 1 161 ? -10.178 -1.347 5.886 1.00 97.62 161 LEU A O 1
ATOM 1335 N N . GLY A 1 162 ? -9.194 0.557 6.534 1.00 97.69 162 GLY A N 1
ATOM 1336 C CA . GLY A 1 162 ? -10.084 0.759 7.671 1.00 97.69 162 GLY A CA 1
ATOM 1337 C C . GLY A 1 162 ? -11.556 0.803 7.254 1.00 97.69 162 GLY A C 1
ATOM 1338 O O . GLY A 1 162 ? -12.390 0.146 7.875 1.00 97.69 162 GLY A O 1
ATOM 1339 N N . ASN A 1 163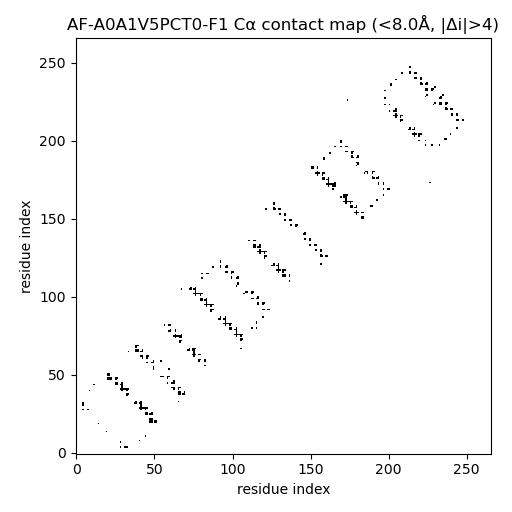 ? -11.869 1.507 6.164 1.00 97.06 163 ASN A N 1
ATOM 1340 C CA . ASN A 1 163 ? -13.223 1.578 5.614 1.00 97.06 163 ASN A CA 1
ATOM 1341 C C . ASN A 1 163 ? -13.710 0.236 5.057 1.00 97.06 163 ASN A C 1
ATOM 1343 O O . ASN A 1 163 ? -14.874 -0.101 5.241 1.00 97.06 163 ASN A O 1
ATOM 1347 N N . GLN A 1 164 ? -12.840 -0.550 4.420 1.00 96.12 164 GLN A N 1
ATOM 1348 C CA . GLN A 1 164 ? -13.189 -1.886 3.930 1.00 96.12 164 GLN A CA 1
ATOM 1349 C C . GLN A 1 164 ? -13.533 -2.846 5.080 1.00 96.12 164 GLN A C 1
ATOM 1351 O O . GLN A 1 164 ? -14.448 -3.661 4.961 1.00 96.12 164 GLN A O 1
ATOM 1356 N N . TYR A 1 165 ? -12.830 -2.736 6.209 1.00 95.50 165 TYR A N 1
ATOM 1357 C CA . TYR A 1 165 ? -13.058 -3.592 7.371 1.00 95.50 165 TYR A CA 1
ATOM 1358 C C . TYR A 1 165 ? -14.187 -3.115 8.286 1.00 95.50 165 TYR A C 1
ATOM 1360 O O . TYR A 1 165 ? -14.660 -3.905 9.098 1.00 95.50 165 TYR A O 1
ATOM 1368 N N . ILE A 1 166 ? -14.655 -1.867 8.186 1.00 94.31 166 ILE A N 1
ATOM 1369 C CA . ILE A 1 166 ? -15.546 -1.281 9.204 1.00 94.31 166 ILE A CA 1
ATOM 1370 C C . ILE A 1 166 ? -16.845 -2.075 9.423 1.00 94.31 166 ILE A C 1
ATOM 1372 O O . ILE A 1 166 ? -17.310 -2.184 10.559 1.00 94.31 166 ILE A O 1
ATOM 1376 N N . SER A 1 167 ? -17.399 -2.670 8.361 1.00 89.38 167 SER A N 1
ATOM 1377 C CA . SER A 1 167 ? -18.628 -3.474 8.386 1.00 89.38 167 SER A CA 1
ATOM 1378 C C . SER A 1 167 ? -18.418 -4.920 8.845 1.00 89.38 167 SER A C 1
ATOM 1380 O O . SER A 1 167 ? -19.345 -5.517 9.389 1.00 89.38 167 SER A O 1
ATOM 1382 N N . HIS A 1 168 ? -17.232 -5.492 8.621 1.00 92.00 168 HIS A N 1
ATOM 1383 C CA . HIS A 1 168 ? -16.959 -6.921 8.826 1.00 92.00 168 HIS A CA 1
ATOM 1384 C C . HIS A 1 168 ? -16.094 -7.199 10.060 1.00 92.00 168 HIS A C 1
ATOM 1386 O O . HIS A 1 168 ? -16.275 -8.211 10.733 1.00 92.00 168 HIS A O 1
ATOM 1392 N N . ASN A 1 169 ? -15.156 -6.302 10.364 1.00 95.50 169 ASN A N 1
ATOM 1393 C CA . ASN A 1 169 ? -14.190 -6.422 11.446 1.00 95.50 169 ASN A CA 1
ATOM 1394 C C . ASN A 1 169 ? -13.828 -5.034 12.009 1.00 95.50 169 ASN A C 1
ATOM 1396 O O . ASN A 1 169 ? -12.832 -4.407 11.638 1.00 95.50 169 ASN A O 1
ATOM 1400 N N . THR A 1 170 ? -14.643 -4.552 12.950 1.00 96.25 170 THR A N 1
ATOM 1401 C CA . THR A 1 170 ? -14.453 -3.239 13.587 1.00 96.25 170 THR A CA 1
ATOM 1402 C C . THR A 1 170 ? -13.123 -3.138 14.350 1.00 96.25 170 THR A C 1
ATOM 1404 O O . THR A 1 170 ? -12.571 -2.040 14.458 1.00 96.25 170 THR A O 1
ATOM 1407 N N . ASP A 1 171 ? -12.563 -4.254 14.834 1.00 96.38 171 ASP A N 1
ATOM 1408 C CA . ASP A 1 171 ? -11.269 -4.290 15.536 1.00 96.38 171 ASP A CA 1
ATOM 1409 C C . ASP A 1 171 ? -10.117 -3.921 14.584 1.00 96.38 171 ASP A C 1
ATOM 1411 O O . ASP A 1 171 ? -9.271 -3.072 14.901 1.00 96.38 171 ASP A O 1
ATOM 1415 N N . GLU A 1 172 ? -10.102 -4.515 13.389 1.00 96.88 172 GLU A N 1
ATOM 1416 C CA . GLU A 1 172 ? -9.118 -4.190 12.354 1.00 96.88 172 GLU A CA 1
ATOM 1417 C C . GLU A 1 172 ? -9.306 -2.772 11.828 1.00 96.88 172 GLU A C 1
ATOM 1419 O O . GLU A 1 172 ? -8.336 -2.012 11.777 1.00 96.88 172 GLU A O 1
ATOM 1424 N N . ALA A 1 173 ? -10.550 -2.36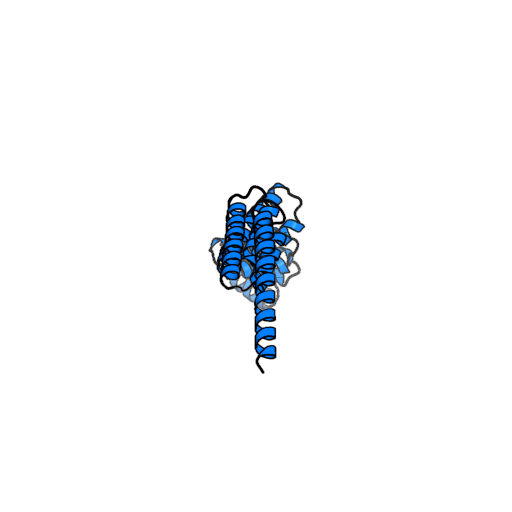9 11.550 1.00 98.00 173 ALA A N 1
ATOM 1425 C CA . ALA A 1 173 ? -10.860 -1.008 11.120 1.00 98.00 173 ALA A CA 1
ATOM 1426 C C . ALA A 1 173 ? -10.330 0.040 12.111 1.00 98.00 173 ALA A C 1
ATOM 1428 O O . ALA A 1 173 ? -9.611 0.968 11.739 1.00 98.00 173 ALA A O 1
ATOM 1429 N N . THR A 1 174 ? -10.596 -0.172 13.403 1.00 98.19 174 THR A N 1
ATOM 1430 C CA . THR A 1 174 ? -10.111 0.683 14.494 1.00 98.19 174 THR A CA 1
ATOM 1431 C C . THR A 1 174 ? -8.584 0.737 14.515 1.00 98.19 174 THR A C 1
ATOM 1433 O O . THR A 1 174 ? -7.993 1.805 14.675 1.00 98.19 174 THR A O 1
ATOM 1436 N N . THR A 1 175 ? -7.922 -0.405 14.323 1.00 98.12 175 THR A N 1
ATOM 1437 C CA . THR A 1 175 ? -6.458 -0.475 14.274 1.00 98.12 175 THR A CA 1
ATOM 1438 C C . THR A 1 175 ? -5.894 0.342 13.109 1.00 98.12 175 THR A C 1
ATOM 1440 O O . THR A 1 175 ? -4.907 1.058 13.293 1.00 98.12 175 THR A O 1
ATOM 1443 N N . TYR A 1 176 ? -6.507 0.280 11.925 1.00 98.44 176 TYR A N 1
ATOM 1444 C CA . TYR A 1 176 ? -6.078 1.062 10.765 1.00 98.44 176 TYR A CA 1
ATOM 1445 C C . TYR A 1 176 ? -6.301 2.566 10.950 1.00 98.44 176 TYR A C 1
ATOM 1447 O O . TYR A 1 176 ? -5.367 3.338 10.732 1.00 98.44 176 TYR A O 1
ATOM 1455 N N . PHE A 1 177 ? -7.461 2.997 11.450 1.00 98.56 177 PHE A N 1
ATOM 1456 C CA . PHE A 1 177 ? -7.705 4.421 11.711 1.00 98.56 177 PHE A CA 1
ATOM 1457 C C . PHE A 1 177 ? -6.763 4.987 12.779 1.00 98.56 177 PHE A C 1
ATOM 1459 O O . PHE A 1 177 ? -6.240 6.089 12.623 1.00 98.56 177 PHE A O 1
ATOM 1466 N N . LYS A 1 178 ? -6.440 4.210 13.821 1.00 98.00 178 LYS A N 1
ATOM 1467 C CA . LYS A 1 178 ? -5.415 4.611 14.797 1.00 98.00 178 LYS A CA 1
ATOM 1468 C C . LYS A 1 178 ? -4.029 4.725 14.160 1.00 98.00 178 LYS A C 1
ATOM 1470 O O . LYS A 1 178 ? -3.313 5.672 14.465 1.00 98.00 178 LYS A O 1
ATOM 1475 N N . LYS A 1 179 ? -3.647 3.815 13.254 1.00 98.38 179 LYS A N 1
ATOM 1476 C CA . LYS A 1 179 ? -2.385 3.931 12.496 1.00 98.38 179 LYS A CA 1
ATOM 1477 C C . LYS A 1 179 ? -2.363 5.191 11.626 1.00 98.38 179 LYS A C 1
ATOM 1479 O O . LYS A 1 179 ? -1.343 5.872 11.615 1.00 98.38 179 LYS A O 1
ATOM 1484 N N . ALA A 1 180 ? -3.467 5.547 10.971 1.00 98.44 180 ALA A N 1
ATOM 1485 C CA . ALA A 1 180 ? -3.575 6.812 10.243 1.00 98.44 180 ALA A CA 1
ATOM 1486 C C . ALA A 1 180 ? -3.345 8.018 11.175 1.00 98.44 180 ALA A C 1
ATOM 1488 O O . ALA A 1 180 ? -2.470 8.835 10.908 1.00 98.44 180 ALA A O 1
ATOM 1489 N N . LEU A 1 181 ? -4.011 8.059 12.335 1.00 97.75 181 LEU A N 1
ATOM 1490 C CA . LEU A 1 181 ? -3.852 9.144 13.316 1.00 97.75 181 LEU A CA 1
ATOM 1491 C C . LEU A 1 181 ? -2.464 9.208 13.974 1.00 97.75 181 LEU A C 1
ATOM 1493 O O . LEU A 1 181 ? -2.061 10.261 14.463 1.00 97.75 181 LEU A O 1
ATOM 1497 N N . THR A 1 182 ? -1.709 8.103 13.995 1.00 97.38 182 THR A N 1
ATOM 1498 C CA . THR A 1 182 ? -0.307 8.134 14.456 1.00 97.38 182 THR A CA 1
ATOM 1499 C C . THR A 1 182 ? 0.609 8.874 13.485 1.00 97.38 182 THR A C 1
ATOM 1501 O O . THR A 1 182 ? 1.631 9.407 13.911 1.00 97.38 182 THR A O 1
ATOM 1504 N N . LEU A 1 183 ? 0.254 8.898 12.197 1.00 96.88 183 LEU A N 1
ATOM 1505 C CA . LEU A 1 183 ? 1.011 9.575 11.147 1.00 96.88 183 LEU A CA 1
ATOM 1506 C C . LEU A 1 183 ? 0.517 11.004 10.929 1.00 96.88 183 LEU A C 1
ATOM 1508 O O . LEU A 1 183 ? 1.328 11.902 10.733 1.00 96.88 183 LEU A O 1
ATOM 1512 N N . ASP A 1 184 ? -0.795 11.206 11.011 1.00 97.31 184 ASP A N 1
ATOM 1513 C CA . ASP A 1 184 ? -1.451 12.500 10.886 1.00 97.31 184 ASP A CA 1
ATOM 1514 C C . ASP A 1 184 ? -2.521 12.643 11.976 1.00 97.31 184 ASP A C 1
ATOM 1516 O O . ASP A 1 184 ? -3.666 12.211 11.828 1.00 97.31 184 ASP A O 1
ATOM 1520 N N . LYS A 1 185 ? -2.139 13.268 13.095 1.00 96.00 185 LYS A N 1
ATOM 1521 C CA . LYS A 1 185 ? -3.031 13.492 14.246 1.00 96.00 185 LYS A CA 1
ATOM 1522 C C . LYS A 1 185 ? -4.223 14.395 13.911 1.00 96.00 185 LYS A C 1
ATOM 1524 O O . LYS A 1 185 ? -5.226 14.348 14.620 1.00 96.00 185 LYS A O 1
ATOM 1529 N N . GLY A 1 186 ? -4.095 15.235 12.881 1.00 96.00 186 GLY A N 1
ATOM 1530 C CA . GLY A 1 186 ? -5.121 16.175 12.439 1.00 96.00 186 GLY A CA 1
ATOM 1531 C C . GLY A 1 186 ? -6.089 15.585 11.417 1.00 96.00 186 GLY A C 1
ATOM 1532 O O . GLY A 1 186 ? -7.014 16.282 11.004 1.00 96.00 186 GLY A O 1
ATOM 1533 N N . ASN A 1 187 ? -5.908 14.321 11.014 1.00 98.00 187 ASN A N 1
ATOM 1534 C CA . ASN A 1 187 ? -6.704 13.723 9.955 1.00 98.00 187 ASN A CA 1
ATOM 1535 C C . ASN A 1 187 ? -8.181 13.580 10.355 1.00 98.00 187 ASN A C 1
ATOM 1537 O O . ASN A 1 187 ? -8.562 12.673 11.102 1.00 98.00 187 ASN A O 1
ATOM 1541 N N . VAL A 1 188 ? -9.022 14.472 9.826 1.00 97.62 188 VAL A N 1
ATOM 1542 C CA . VAL A 1 188 ? -10.453 14.536 10.157 1.00 97.62 188 VAL A CA 1
ATOM 1543 C C . VAL A 1 188 ? -11.162 13.237 9.772 1.00 97.62 188 VAL A C 1
ATOM 1545 O O . VAL A 1 188 ? -11.879 12.670 10.589 1.00 97.62 188 VAL A O 1
ATOM 1548 N N . LEU A 1 189 ? -10.877 12.692 8.583 1.00 97.69 189 LEU A N 1
ATOM 1549 C CA . LEU A 1 189 ? -11.481 11.442 8.111 1.00 97.69 189 LEU A CA 1
ATOM 1550 C C . LEU A 1 189 ? -11.143 10.253 9.018 1.00 97.69 189 LEU A C 1
ATOM 1552 O O . LEU A 1 189 ? -12.023 9.461 9.356 1.00 97.69 189 LEU A O 1
ATOM 1556 N N . ALA A 1 190 ? -9.881 10.126 9.441 1.00 97.94 190 ALA A N 1
ATOM 1557 C CA . ALA A 1 190 ? -9.467 9.052 10.340 1.00 97.94 190 ALA A CA 1
ATOM 1558 C C . ALA A 1 190 ? -10.135 9.186 11.712 1.00 97.94 190 ALA A C 1
ATOM 1560 O O . ALA A 1 190 ? -10.562 8.183 12.283 1.00 97.94 190 ALA A O 1
ATOM 1561 N N . LYS A 1 191 ? -10.257 10.416 12.225 1.00 97.56 191 LYS A N 1
ATOM 1562 C CA . LYS A 1 191 ? -10.929 10.704 13.496 1.00 97.56 191 LYS A CA 1
ATOM 1563 C C . LYS A 1 191 ? -12.421 10.376 13.432 1.00 97.56 191 LYS A C 1
ATOM 1565 O O . LYS A 1 191 ? -12.921 9.672 14.307 1.00 97.56 191 LYS A O 1
ATOM 1570 N N . ASP A 1 192 ? -13.108 10.812 12.382 1.00 97.88 192 ASP A N 1
ATOM 1571 C CA . ASP A 1 192 ? -14.534 10.550 12.189 1.00 97.88 192 ASP A CA 1
ATOM 1572 C C . ASP A 1 192 ? -14.814 9.055 12.046 1.00 97.88 192 ASP A C 1
ATOM 1574 O O . ASP A 1 192 ? -15.732 8.522 12.670 1.00 97.88 192 ASP A O 1
ATOM 1578 N N . ASN A 1 193 ? -13.998 8.339 11.271 1.00 97.88 193 ASN A N 1
ATOM 1579 C CA . ASN A 1 193 ? -14.164 6.897 11.117 1.00 97.88 193 ASN A CA 1
ATOM 1580 C C . ASN A 1 193 ? -13.801 6.119 12.391 1.00 97.88 193 ASN A C 1
ATOM 1582 O O . ASN A 1 193 ? -14.444 5.115 12.698 1.00 97.88 193 ASN A O 1
ATOM 1586 N N . LEU A 1 194 ? -12.842 6.603 13.184 1.00 97.69 194 LEU A N 1
ATOM 1587 C CA . LEU A 1 194 ? -12.550 6.042 14.501 1.00 97.69 194 LEU A CA 1
ATOM 1588 C C . LEU A 1 194 ? -13.730 6.229 15.474 1.00 97.69 194 LEU A C 1
ATOM 1590 O O . LEU A 1 194 ? -14.065 5.294 16.204 1.00 97.69 194 LEU A O 1
ATOM 1594 N N . ASN A 1 195 ? -14.401 7.385 15.444 1.00 96.94 195 ASN A N 1
ATOM 1595 C CA . ASN A 1 195 ? -15.624 7.625 16.217 1.00 96.94 195 ASN A CA 1
ATOM 1596 C C . ASN A 1 195 ? -16.755 6.681 15.784 1.00 96.94 195 ASN A C 1
ATOM 1598 O O . ASN A 1 195 ? -17.372 6.038 16.632 1.00 96.94 195 ASN A O 1
ATOM 1602 N N . LYS A 1 196 ? -16.950 6.480 14.471 1.00 97.56 196 LYS A N 1
ATOM 1603 C CA . LYS A 1 196 ? -17.911 5.485 13.956 1.00 97.56 196 LYS A CA 1
ATOM 1604 C C . LYS A 1 196 ? -17.636 4.087 14.514 1.00 97.56 196 LYS A C 1
ATOM 1606 O O . LYS A 1 196 ? -18.575 3.395 14.904 1.00 97.56 196 LYS A O 1
ATOM 1611 N N . CYS A 1 197 ? -16.370 3.667 14.609 1.00 97.81 197 CYS A N 1
ATOM 1612 C CA . CYS A 1 197 ? -16.025 2.398 15.255 1.00 97.81 197 CYS A CA 1
ATOM 1613 C C . CYS A 1 197 ? -16.422 2.379 16.740 1.00 97.81 197 CYS A C 1
ATOM 1615 O O . CYS A 1 197 ? -16.990 1.390 17.206 1.00 97.81 197 CYS A O 1
ATOM 1617 N N . GLY A 1 198 ? -16.165 3.466 17.474 1.00 97.31 198 GLY A N 1
ATOM 1618 C CA . GLY A 1 198 ? -16.613 3.642 18.859 1.00 97.31 198 GLY A CA 1
ATOM 1619 C C . GLY A 1 198 ? -18.127 3.466 19.010 1.00 97.31 198 GLY A C 1
ATOM 1620 O O . GLY A 1 198 ? -18.585 2.688 19.850 1.00 97.31 198 GLY A O 1
ATOM 1621 N N . ASP A 1 199 ? -18.904 4.110 18.142 1.00 97.44 199 ASP A N 1
ATOM 1622 C CA . ASP A 1 199 ? -20.367 4.031 18.139 1.00 97.44 199 ASP A CA 1
ATOM 1623 C C . ASP A 1 199 ? -20.869 2.612 17.831 1.00 97.44 199 ASP A C 1
ATOM 1625 O O . ASP A 1 199 ? -21.789 2.118 18.493 1.00 97.44 199 ASP A O 1
ATOM 1629 N N . ILE A 1 200 ? -20.227 1.914 16.885 1.00 97.31 200 ILE A N 1
ATOM 1630 C CA . ILE A 1 200 ? -20.515 0.506 16.572 1.00 97.31 200 ILE A CA 1
ATOM 1631 C C . ILE A 1 200 ? -20.279 -0.380 17.801 1.00 97.31 200 ILE A C 1
ATOM 1633 O O . ILE A 1 200 ? -21.138 -1.202 18.137 1.00 97.31 200 ILE A O 1
ATOM 1637 N N . TYR A 1 201 ? -19.163 -0.207 18.518 1.00 97.81 201 TYR A N 1
ATOM 1638 C CA . TYR A 1 201 ? -18.918 -0.982 19.736 1.00 97.81 201 TYR A CA 1
ATOM 1639 C C . TYR A 1 201 ? -19.980 -0.732 20.800 1.00 97.81 201 TYR A C 1
ATOM 1641 O O . TYR A 1 201 ? -20.496 -1.690 21.375 1.00 97.81 201 TYR A O 1
ATOM 1649 N N . LEU A 1 202 ? -20.330 0.530 21.061 1.00 97.75 202 LEU A N 1
ATOM 1650 C CA . LEU A 1 202 ? -21.339 0.869 22.064 1.00 97.75 202 LEU A CA 1
ATOM 1651 C C . LEU A 1 202 ? -22.715 0.300 21.702 1.00 97.75 202 LEU A C 1
ATOM 1653 O O . LEU A 1 202 ? -23.406 -0.237 22.572 1.00 97.75 202 LEU A O 1
ATOM 1657 N N . LYS A 1 203 ? -23.090 0.347 20.418 1.00 97.81 203 LYS A N 1
ATOM 1658 C CA . LYS A 1 203 ? -24.310 -0.292 19.910 1.00 97.81 203 LYS A CA 1
ATOM 1659 C C . LYS A 1 203 ? -24.295 -1.802 20.162 1.00 97.81 203 LYS A C 1
ATOM 1661 O O . LYS A 1 203 ? -25.279 -2.345 20.664 1.00 97.81 203 LYS A O 1
ATOM 1666 N N . ASN A 1 204 ? -23.178 -2.472 19.883 1.00 97.00 204 ASN A N 1
ATOM 1667 C CA . ASN A 1 204 ? -23.036 -3.915 20.095 1.00 97.00 204 ASN A CA 1
ATOM 1668 C C . ASN A 1 204 ? -23.016 -4.297 21.585 1.00 97.00 204 ASN A C 1
ATOM 1670 O O . ASN A 1 204 ? -23.589 -5.317 21.966 1.00 97.00 204 ASN A O 1
ATOM 1674 N N . ILE A 1 205 ? -22.418 -3.471 22.449 1.00 98.12 205 ILE A N 1
ATOM 1675 C CA . ILE A 1 205 ? -22.476 -3.645 23.909 1.00 98.12 205 ILE A CA 1
ATOM 1676 C C . ILE A 1 205 ? -23.928 -3.588 24.386 1.00 98.12 205 ILE A C 1
ATOM 1678 O O . ILE A 1 205 ? -24.366 -4.479 25.117 1.00 98.12 205 ILE A O 1
ATOM 1682 N N . LYS A 1 206 ? -24.688 -2.577 23.943 1.00 97.88 206 LYS A N 1
ATOM 1683 C CA . LYS A 1 206 ? -26.111 -2.440 24.275 1.00 97.88 206 LYS A CA 1
ATOM 1684 C C . LYS A 1 206 ? -26.916 -3.655 23.802 1.00 97.88 206 LYS A C 1
ATOM 1686 O O . LYS A 1 206 ? -27.673 -4.215 24.589 1.00 97.88 206 LYS A O 1
ATOM 1691 N N . TYR A 1 207 ? -26.683 -4.116 22.573 1.00 97.62 207 TYR A N 1
ATOM 1692 C CA . TYR A 1 207 ? -27.317 -5.322 22.036 1.00 97.62 207 TYR A CA 1
ATOM 1693 C C . TYR A 1 207 ? -27.049 -6.565 22.903 1.00 97.62 207 TYR A C 1
ATOM 1695 O O . TYR A 1 207 ? -27.981 -7.274 23.284 1.00 97.62 207 TYR A O 1
ATOM 1703 N N . TYR A 1 208 ? -25.792 -6.824 23.282 1.00 97.88 208 TYR A N 1
ATOM 1704 C CA . TYR A 1 208 ? -25.472 -7.969 24.142 1.00 97.88 208 TYR A CA 1
ATOM 1705 C C . TYR A 1 208 ? -26.049 -7.842 25.550 1.00 97.88 208 TYR A C 1
ATOM 1707 O O . TYR A 1 208 ? -26.442 -8.848 26.141 1.00 97.88 208 TYR A O 1
ATOM 1715 N N . LEU A 1 209 ? -26.127 -6.622 26.081 1.00 96.44 209 LEU A N 1
ATOM 1716 C CA . LEU A 1 209 ? -26.765 -6.350 27.362 1.00 96.44 209 LEU A CA 1
ATOM 1717 C C . LEU A 1 209 ? -28.271 -6.656 27.329 1.00 96.44 209 LEU A C 1
ATOM 1719 O O . LEU A 1 209 ? -28.783 -7.240 28.282 1.00 96.44 209 LEU A O 1
ATOM 1723 N N . GLU A 1 210 ? -28.969 -6.297 26.249 1.00 96.56 210 GLU A N 1
ATOM 1724 C CA . GLU A 1 210 ? -30.396 -6.597 26.045 1.00 96.56 210 GLU A CA 1
ATOM 1725 C C . GLU A 1 210 ? -30.662 -8.097 25.886 1.00 96.56 210 GLU A C 1
ATOM 1727 O O . GLU A 1 210 ? -31.660 -8.607 26.387 1.00 96.56 210 GLU A O 1
ATOM 1732 N N . LYS A 1 211 ? -29.744 -8.827 25.246 1.00 97.19 211 LYS A N 1
ATOM 1733 C CA . LYS A 1 211 ? -29.803 -10.293 25.115 1.00 97.19 211 LYS A CA 1
ATOM 1734 C C . LYS A 1 211 ? -29.305 -11.048 26.351 1.00 97.19 211 LYS A C 1
ATOM 1736 O O . LYS A 1 211 ? -29.165 -12.266 26.297 1.00 97.19 211 LYS A O 1
ATOM 1741 N N . GLU A 1 212 ? -28.985 -10.339 27.435 1.00 95.62 212 GLU A N 1
ATOM 1742 C CA . GLU A 1 212 ? -28.381 -10.887 28.657 1.00 95.62 212 GLU A CA 1
ATOM 1743 C C . GLU A 1 212 ? -27.095 -11.708 28.417 1.00 95.62 212 GLU A C 1
ATOM 1745 O O . GLU A 1 212 ? -26.694 -12.534 29.242 1.00 95.62 212 GLU A O 1
ATOM 1750 N N . ASN A 1 213 ? -26.404 -11.467 27.299 1.00 97.19 213 ASN A N 1
ATOM 1751 C CA . ASN A 1 213 ? -25.116 -12.073 26.981 1.00 97.19 213 ASN A CA 1
ATOM 1752 C C . ASN A 1 213 ? -23.990 -11.244 27.618 1.00 97.19 213 ASN A C 1
ATOM 1754 O O . ASN A 1 213 ? -23.209 -10.555 26.955 1.00 97.19 213 ASN A O 1
ATOM 1758 N N . TYR A 1 214 ? -23.918 -11.305 28.947 1.00 96.38 214 TYR A N 1
ATOM 1759 C CA . TYR A 1 214 ? -23.003 -10.491 29.749 1.00 96.38 214 TYR A CA 1
ATOM 1760 C C . TYR A 1 214 ? -21.527 -10.764 29.446 1.00 96.38 214 TYR A C 1
ATOM 1762 O O . TYR A 1 214 ? -20.725 -9.833 29.453 1.00 96.38 214 TYR A O 1
ATOM 1770 N N . LYS A 1 215 ? -21.164 -12.011 29.114 1.00 96.75 215 LYS A N 1
ATOM 1771 C CA . LYS A 1 215 ? -19.788 -12.381 28.743 1.00 96.75 215 LYS A CA 1
ATOM 1772 C C . LYS A 1 215 ? -19.311 -11.588 27.523 1.00 96.75 215 LYS A C 1
ATOM 1774 O O . LYS A 1 215 ? -18.241 -10.983 27.567 1.00 96.75 215 LYS A O 1
ATOM 1779 N N . 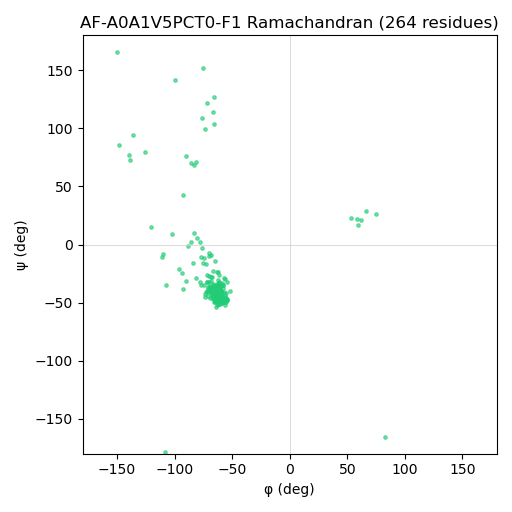SER A 1 216 ? -20.120 -11.550 26.463 1.00 97.19 216 SER A N 1
ATOM 1780 C CA . SER A 1 216 ? -19.775 -10.836 25.225 1.00 97.19 216 SER A CA 1
ATOM 1781 C C . SER A 1 216 ? -19.791 -9.320 25.426 1.00 97.19 216 SER A C 1
ATOM 1783 O O . SER A 1 216 ? -18.886 -8.630 24.957 1.00 97.19 216 SER A O 1
ATOM 1785 N N . GLY A 1 217 ? -20.758 -8.802 26.195 1.00 97.88 217 GLY A N 1
ATOM 1786 C CA . GLY A 1 217 ? -20.811 -7.385 26.564 1.00 97.88 217 GLY A CA 1
ATOM 1787 C C . GLY A 1 217 ? -19.567 -6.920 27.331 1.00 97.88 217 GLY A C 1
ATOM 1788 O O . GLY A 1 217 ? -18.964 -5.917 26.960 1.00 97.88 217 GLY A O 1
ATOM 1789 N N . LYS A 1 218 ? -19.124 -7.680 28.346 1.00 98.00 218 LYS A N 1
ATOM 1790 C CA . LYS A 1 218 ? -17.896 -7.383 29.108 1.00 98.00 218 LYS A CA 1
ATOM 1791 C C . LYS A 1 218 ? -16.655 -7.371 28.222 1.00 98.00 218 LYS A C 1
ATOM 1793 O O . LYS A 1 218 ? -15.849 -6.448 28.328 1.00 98.00 218 LYS A O 1
ATOM 1798 N N . LEU A 1 219 ? -16.522 -8.369 27.344 1.00 97.69 219 LEU A N 1
ATOM 1799 C CA . LEU A 1 219 ? -15.400 -8.451 26.411 1.00 97.69 219 LEU A CA 1
ATOM 1800 C C . LEU A 1 219 ? -15.348 -7.217 25.501 1.00 97.69 219 LEU A C 1
ATOM 1802 O O . LEU A 1 219 ? -14.280 -6.639 25.315 1.00 97.69 219 LEU A O 1
ATOM 1806 N N . LEU A 1 220 ? -16.494 -6.774 24.973 1.00 97.38 220 LEU A N 1
ATOM 1807 C CA . LEU A 1 220 ? -16.546 -5.551 24.176 1.00 97.38 220 LEU A CA 1
ATOM 1808 C C . LEU A 1 220 ? -16.219 -4.297 24.993 1.00 97.38 220 LEU A C 1
ATOM 1810 O O . LEU A 1 220 ? -15.464 -3.465 24.501 1.00 97.38 220 LEU A O 1
ATOM 1814 N N . CYS A 1 221 ? -16.703 -4.163 26.234 1.00 98.00 221 CYS A N 1
ATOM 1815 C CA . CYS A 1 221 ? -16.306 -3.042 27.095 1.00 98.00 221 CYS A CA 1
ATOM 1816 C C . CYS A 1 221 ? -14.781 -2.991 27.266 1.00 98.00 221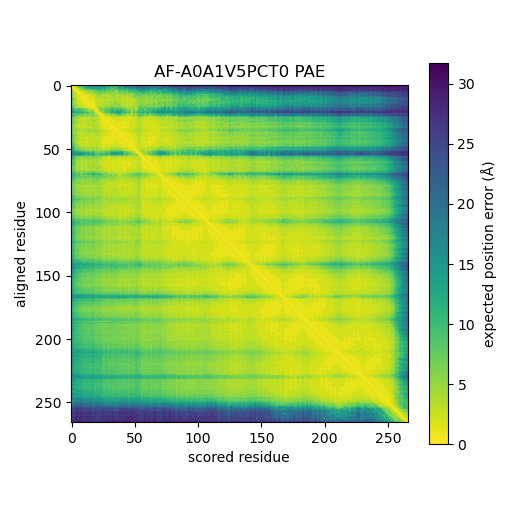 CYS A C 1
ATOM 1818 O O . CYS A 1 221 ? -14.178 -1.940 27.068 1.00 98.00 221 CYS A O 1
ATOM 1820 N N . GLN A 1 222 ? -14.144 -4.130 27.555 1.00 97.62 222 GLN A N 1
ATOM 1821 C CA . GLN A 1 222 ? -12.685 -4.223 27.678 1.00 97.62 222 GLN A CA 1
ATOM 1822 C C . GLN A 1 222 ? -11.969 -3.839 26.375 1.00 97.62 222 GLN A C 1
ATOM 1824 O O . GLN A 1 222 ? -10.965 -3.125 26.411 1.00 97.62 222 GLN A O 1
ATOM 1829 N N . LYS A 1 223 ? -12.496 -4.257 25.215 1.00 96.88 223 LYS A N 1
ATOM 1830 C CA . LYS A 1 223 ? -11.962 -3.846 23.908 1.00 96.88 223 LYS A CA 1
ATOM 1831 C C . LYS A 1 223 ? -12.064 -2.338 23.696 1.00 96.88 223 LYS A C 1
ATOM 1833 O O . LYS A 1 223 ? -11.072 -1.732 23.300 1.00 96.88 223 LYS A O 1
ATOM 1838 N N . VAL A 1 224 ? -13.210 -1.723 23.998 1.00 97.75 224 VAL A N 1
ATOM 1839 C CA . VAL A 1 224 ? -13.376 -0.263 23.897 1.00 97.75 224 VAL A CA 1
ATOM 1840 C C . VAL A 1 224 ? -12.376 0.446 24.802 1.00 97.75 224 VAL A C 1
ATOM 1842 O O . VAL A 1 224 ? -11.690 1.340 24.334 1.00 97.75 224 VAL A O 1
ATOM 1845 N N . MET A 1 225 ? -12.198 0.001 26.047 1.00 97.50 225 MET A N 1
ATOM 1846 C CA . MET A 1 225 ? -11.215 0.593 26.965 1.00 97.50 225 MET A CA 1
ATOM 1847 C C . MET A 1 225 ? -9.770 0.482 26.444 1.00 97.50 225 MET A C 1
ATOM 1849 O O . MET A 1 225 ? -8.960 1.374 26.675 1.00 97.50 225 MET A O 1
ATOM 1853 N N . LYS A 1 226 ? -9.437 -0.592 25.714 1.00 96.62 226 LYS A N 1
ATOM 1854 C CA . LYS A 1 226 ? -8.123 -0.763 25.071 1.00 96.62 226 LYS A CA 1
ATOM 1855 C C . LYS A 1 226 ? -7.957 0.134 23.839 1.00 96.62 226 LYS A C 1
ATOM 1857 O O . LYS A 1 226 ? -6.885 0.698 23.615 1.00 96.62 226 LYS A O 1
ATOM 1862 N N . PHE A 1 227 ? -8.985 0.238 23.000 1.00 95.81 227 PHE A N 1
ATOM 1863 C CA . PHE A 1 227 ? -8.930 1.037 21.775 1.00 95.81 227 PHE A CA 1
ATOM 1864 C C . PHE A 1 227 ? -9.081 2.540 22.034 1.00 95.81 227 PHE A C 1
ATOM 1866 O O . PHE A 1 227 ? -8.433 3.329 21.345 1.00 95.81 227 PHE A O 1
ATOM 1873 N N . PHE A 1 228 ? -9.846 2.921 23.049 1.00 96.69 228 PHE A N 1
ATOM 1874 C CA . PHE A 1 228 ? -10.163 4.287 23.450 1.00 96.69 228 PHE A CA 1
ATOM 1875 C C . PHE A 1 228 ? -9.791 4.457 24.932 1.00 96.69 228 PHE A C 1
ATOM 1877 O O . PHE A 1 228 ? -10.654 4.346 25.803 1.00 96.69 228 PHE A O 1
ATOM 1884 N N . PRO A 1 229 ? -8.497 4.662 25.241 1.00 94.75 229 PRO A N 1
ATOM 1885 C CA . PRO A 1 229 ? -8.012 4.721 26.620 1.00 94.75 229 PRO A CA 1
ATOM 1886 C C . PRO A 1 229 ? -8.339 6.041 27.332 1.00 94.75 229 PRO A C 1
ATOM 1888 O O . PRO A 1 229 ? -8.021 6.180 28.508 1.00 94.75 229 PRO A O 1
ATOM 1891 N N . GLU A 1 230 ? -8.960 6.998 26.640 1.00 93.81 230 GLU A N 1
ATOM 1892 C CA . GLU A 1 230 ? -9.372 8.303 27.156 1.00 93.81 230 GLU A CA 1
ATOM 1893 C C . GLU A 1 230 ? -10.619 8.812 26.412 1.00 93.81 230 GLU A C 1
ATOM 1895 O O . GLU A 1 230 ? -10.994 8.288 25.358 1.00 93.81 230 GLU A O 1
ATOM 1900 N N . GLY A 1 231 ? -11.271 9.832 26.973 1.00 94.62 231 GLY A N 1
ATOM 1901 C CA . GLY A 1 231 ? -12.438 10.479 26.376 1.00 94.62 231 GLY A CA 1
ATOM 1902 C C . GLY A 1 231 ? -13.770 9.762 26.620 1.00 94.62 231 GLY A C 1
ATOM 1903 O O . GLY A 1 231 ? -13.913 8.900 27.487 1.00 94.62 231 GLY A O 1
ATOM 1904 N N . GLU A 1 232 ? -14.783 10.151 25.849 1.00 96.12 232 GLU A N 1
ATOM 1905 C CA . GLU A 1 232 ? -16.180 9.764 26.076 1.00 96.12 232 GLU A CA 1
ATOM 1906 C C . GLU A 1 232 ? -16.428 8.251 25.950 1.00 96.12 232 GLU A C 1
ATOM 1908 O O . GLU A 1 232 ? -17.172 7.668 26.744 1.00 96.12 232 GLU A O 1
ATOM 1913 N N . TYR A 1 233 ? -15.787 7.588 24.982 1.00 97.31 233 TYR A N 1
ATOM 1914 C CA . TYR A 1 233 ? -15.953 6.148 24.763 1.00 97.31 233 TYR A CA 1
ATOM 1915 C C . TYR A 1 233 ? -15.467 5.314 25.953 1.00 97.31 233 TYR A C 1
ATOM 1917 O O . TYR A 1 233 ? -16.116 4.325 26.307 1.00 97.31 233 TYR A O 1
ATOM 1925 N N . LEU A 1 234 ? -14.380 5.736 26.611 1.00 97.75 234 LEU A N 1
ATOM 1926 C CA . LEU A 1 234 ? -13.878 5.096 27.826 1.00 97.75 234 LEU A CA 1
ATOM 1927 C C . LEU A 1 234 ? -14.922 5.145 28.944 1.00 97.75 234 LEU A C 1
ATOM 1929 O O . LEU A 1 234 ? -15.238 4.121 29.554 1.00 97.75 234 LEU A O 1
ATOM 1933 N N . GLU A 1 235 ? -15.455 6.335 29.215 1.00 98.00 235 GLU A N 1
ATOM 1934 C CA . GLU A 1 235 ? -16.402 6.551 30.308 1.00 98.00 235 GLU A CA 1
ATOM 1935 C C . GLU A 1 235 ? -17.715 5.800 30.068 1.00 98.00 235 GLU A C 1
ATOM 1937 O O . GLU A 1 235 ? -18.226 5.121 30.967 1.00 98.00 235 GLU A O 1
ATOM 1942 N N . LYS A 1 236 ? -18.208 5.798 28.823 1.00 98.00 236 LYS A N 1
ATOM 1943 C CA . LYS A 1 236 ? -19.366 4.982 28.434 1.00 98.00 236 LYS A CA 1
ATOM 1944 C C . LYS A 1 236 ? -19.099 3.487 28.627 1.00 98.00 236 LYS A C 1
ATOM 1946 O O . LYS A 1 236 ? -19.944 2.797 29.198 1.00 98.00 236 LYS A O 1
ATOM 1951 N N . ALA A 1 237 ? -17.936 2.978 28.212 1.00 97.94 237 ALA A N 1
ATOM 1952 C CA . ALA A 1 237 ? -17.583 1.566 28.378 1.00 97.94 237 ALA A CA 1
ATOM 1953 C C . ALA A 1 237 ? -17.487 1.152 29.857 1.00 97.94 237 ALA A C 1
ATOM 1955 O O . ALA A 1 237 ? -18.027 0.109 30.236 1.00 97.94 237 ALA A O 1
ATOM 1956 N N . LYS A 1 238 ? -16.875 1.984 30.713 1.00 98.25 238 LYS A N 1
ATOM 1957 C CA . LYS A 1 238 ? -16.833 1.765 32.170 1.00 98.25 238 LYS A CA 1
ATOM 1958 C C . LYS A 1 238 ? -18.236 1.722 32.777 1.00 98.25 238 LYS A C 1
ATOM 1960 O O . LYS A 1 238 ? -18.510 0.874 33.626 1.00 98.25 238 LYS A O 1
ATOM 1965 N N . ASN A 1 239 ? -19.131 2.613 32.349 1.00 98.19 239 ASN A N 1
ATOM 1966 C CA . ASN A 1 239 ? -20.510 2.628 32.831 1.00 98.19 239 ASN A CA 1
ATOM 1967 C C . ASN A 1 239 ? -21.267 1.353 32.417 1.00 98.19 239 ASN A C 1
ATOM 1969 O O . ASN A 1 239 ? -21.833 0.665 33.268 1.00 98.19 239 ASN A O 1
ATOM 1973 N N . TYR A 1 240 ? -21.200 0.968 31.138 1.00 98.19 240 TYR A N 1
ATOM 1974 C CA . TYR A 1 240 ? -21.791 -0.289 30.671 1.00 98.19 240 TYR A CA 1
ATOM 1975 C C . TYR A 1 240 ? -21.249 -1.502 31.428 1.00 98.19 240 TYR A C 1
ATOM 1977 O O . TYR A 1 240 ? -22.027 -2.380 31.797 1.00 98.19 240 TYR A O 1
ATOM 1985 N N . LEU A 1 241 ? -19.943 -1.542 31.711 1.00 98.06 241 LEU A N 1
ATOM 1986 C CA . LEU A 1 241 ? -19.333 -2.624 32.480 1.00 98.06 241 LEU A CA 1
ATOM 1987 C C . LEU A 1 241 ? -19.947 -2.744 33.885 1.00 98.06 241 LEU A C 1
ATOM 1989 O O . LEU A 1 241 ? -20.373 -3.835 34.263 1.00 98.06 241 LEU A O 1
ATOM 1993 N N . LYS A 1 242 ? -20.094 -1.627 34.614 1.00 98.06 242 LYS A N 1
ATOM 1994 C CA . LYS A 1 242 ? -20.760 -1.601 35.932 1.00 98.06 242 LYS A CA 1
ATOM 1995 C C . LYS A 1 242 ? -22.209 -2.097 35.857 1.00 98.06 242 LYS A C 1
ATOM 1997 O O . LYS A 1 242 ? -22.644 -2.877 36.706 1.00 98.06 242 LYS A O 1
ATOM 2002 N N . ILE A 1 243 ? -22.960 -1.672 34.837 1.00 97.69 243 ILE A N 1
ATOM 2003 C CA . ILE A 1 243 ? -24.352 -2.104 34.622 1.00 97.69 243 ILE A CA 1
ATOM 2004 C C . ILE A 1 243 ? -24.418 -3.615 34.372 1.00 97.69 243 ILE A C 1
ATOM 2006 O O . ILE A 1 243 ? -25.242 -4.304 34.979 1.00 97.69 243 ILE A O 1
ATOM 2010 N N . ILE A 1 244 ? -23.548 -4.132 33.501 1.00 97.06 244 ILE A N 1
ATOM 2011 C CA . ILE A 1 244 ? -23.473 -5.559 33.177 1.00 97.06 244 ILE A CA 1
ATOM 2012 C C . ILE A 1 244 ? -23.146 -6.377 34.433 1.00 97.06 244 ILE A C 1
ATOM 2014 O O . ILE A 1 244 ? -23.808 -7.375 34.701 1.00 97.06 244 ILE A O 1
ATOM 2018 N N . GLU A 1 245 ? -22.170 -5.947 35.235 1.00 96.44 245 GLU A N 1
ATOM 2019 C CA . GLU A 1 245 ? -21.792 -6.632 36.476 1.00 96.44 245 GLU A CA 1
ATOM 2020 C C . GLU A 1 245 ? -22.923 -6.680 37.501 1.00 96.44 245 GLU A C 1
ATOM 2022 O O . GLU A 1 245 ? -23.126 -7.716 38.140 1.00 96.44 245 GLU A O 1
ATOM 2027 N N . LYS A 1 246 ? -23.681 -5.587 37.646 1.00 96.62 246 LYS A N 1
ATOM 2028 C CA . LYS A 1 246 ? -24.855 -5.552 38.522 1.00 96.62 246 LYS A CA 1
ATOM 2029 C C . LYS A 1 246 ? -25.925 -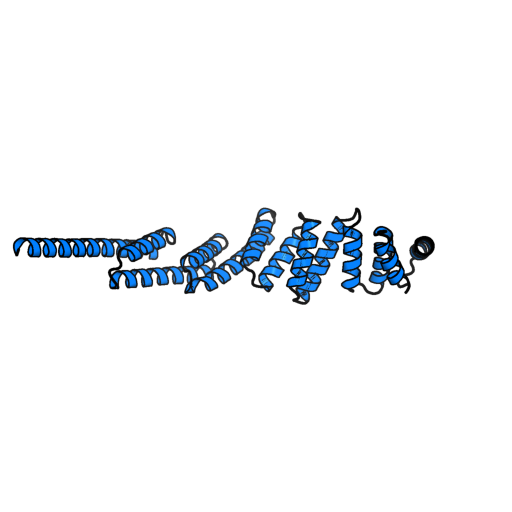6.537 38.045 1.00 96.62 246 LYS A C 1
ATOM 2031 O O . LYS A 1 246 ? -26.337 -7.403 38.812 1.00 96.62 246 LYS A O 1
ATOM 2036 N N . LYS A 1 247 ? -26.313 -6.467 36.766 1.00 94.88 247 LYS A N 1
ATOM 2037 C CA . LYS A 1 247 ? -27.334 -7.355 36.187 1.00 94.88 247 LYS A CA 1
ATOM 2038 C C . LYS A 1 247 ? -26.941 -8.833 36.239 1.00 94.88 247 LYS A C 1
ATOM 2040 O O . LYS A 1 247 ? -27.784 -9.682 36.519 1.00 94.88 247 LYS A O 1
ATOM 2045 N N . GLU A 1 248 ? -25.669 -9.150 36.011 1.00 93.75 248 GLU A N 1
ATOM 2046 C CA . GLU A 1 248 ? -25.168 -10.522 36.115 1.00 93.75 248 GLU A CA 1
ATOM 2047 C C . GLU A 1 248 ? -25.263 -11.053 37.555 1.00 93.75 248 GLU A C 1
ATOM 2049 O O . GLU A 1 248 ? -25.697 -12.188 37.762 1.00 93.75 248 GLU A O 1
ATOM 2054 N N . LYS A 1 249 ? -24.899 -10.237 38.556 1.00 93.38 249 LYS A N 1
ATOM 2055 C CA . LYS A 1 249 ? -25.046 -10.596 39.978 1.00 93.38 249 LYS A CA 1
ATOM 2056 C C . LYS A 1 249 ? -26.512 -10.822 40.351 1.00 93.38 249 LYS A C 1
ATOM 2058 O O . LYS A 1 249 ? -26.820 -11.820 40.999 1.00 93.38 249 LYS A O 1
ATOM 2063 N N . ASP A 1 250 ? -27.407 -9.941 39.913 1.00 92.12 250 ASP A N 1
ATOM 2064 C CA . ASP A 1 250 ? -28.843 -10.048 40.196 1.00 92.12 250 ASP A CA 1
ATOM 2065 C C . ASP A 1 250 ? -29.454 -11.309 39.561 1.00 92.12 250 ASP A C 1
ATOM 2067 O O . ASP A 1 250 ? -30.264 -11.991 40.190 1.00 92.12 250 ASP A O 1
ATOM 2071 N N . LYS A 1 251 ? -29.019 -11.678 38.347 1.00 89.62 251 LYS A N 1
ATOM 2072 C CA . LYS A 1 251 ? -29.439 -12.921 37.682 1.00 89.62 251 LYS A CA 1
ATOM 2073 C C . LYS A 1 251 ? -28.988 -14.164 38.453 1.00 89.62 251 LYS A C 1
ATOM 2075 O O . LYS A 1 251 ? -29.808 -15.048 38.677 1.00 89.62 251 LYS A O 1
ATOM 2080 N N . LYS A 1 252 ? -27.730 -14.201 38.915 1.00 86.31 252 LYS A N 1
ATOM 2081 C CA . LYS A 1 252 ? -27.190 -15.320 39.714 1.00 86.31 252 LYS A CA 1
ATOM 2082 C C . LYS A 1 252 ? -27.944 -15.522 41.030 1.00 86.31 252 LYS A C 1
ATOM 2084 O O . LYS A 1 252 ? -28.211 -16.658 41.409 1.00 86.31 252 LYS A O 1
ATOM 2089 N N . LYS A 1 253 ? -28.327 -14.430 41.702 1.00 85.88 253 LYS A N 1
ATOM 2090 C CA . LYS A 1 253 ? -29.144 -14.492 42.924 1.00 85.88 253 LYS A CA 1
ATOM 2091 C C . LYS A 1 253 ? -30.534 -15.074 42.662 1.00 85.88 253 LYS A C 1
ATOM 2093 O O . LYS A 1 253 ? -31.015 -15.866 43.462 1.00 85.88 253 LYS A O 1
ATOM 2098 N N . LYS A 1 254 ? -31.181 -14.705 41.551 1.00 79.69 254 LYS A N 1
ATOM 2099 C CA . LYS A 1 254 ? -32.504 -15.245 41.197 1.00 79.69 254 LYS A CA 1
ATOM 2100 C C . LYS A 1 254 ? -32.463 -16.749 40.923 1.00 79.69 254 LYS A C 1
ATOM 2102 O O . LYS A 1 254 ? -33.352 -17.453 41.383 1.00 79.69 254 LYS A O 1
ATOM 2107 N N . THR A 1 255 ? -31.433 -17.235 40.230 1.00 76.69 255 THR A N 1
ATOM 2108 C CA . THR A 1 255 ? -31.272 -18.670 39.947 1.00 76.69 255 THR A CA 1
ATOM 2109 C C . THR A 1 255 ? -31.000 -19.500 41.205 1.00 76.69 255 THR A C 1
ATOM 2111 O O . THR A 1 255 ? -31.586 -20.568 41.349 1.00 76.69 255 THR A O 1
ATOM 2114 N N . SER A 1 256 ? -30.207 -18.997 42.161 1.00 69.19 256 SER A N 1
ATOM 2115 C CA . SER A 1 256 ? -29.928 -19.739 43.402 1.00 69.19 256 SER A CA 1
ATOM 2116 C C . SER A 1 256 ? -31.168 -19.883 44.297 1.00 69.19 256 SER A C 1
ATOM 2118 O O . SER A 1 256 ? -31.433 -20.961 44.815 1.00 69.19 256 SER A O 1
ATOM 2120 N N . HIS A 1 257 ? -31.985 -18.828 44.417 1.00 64.38 257 HIS A N 1
ATOM 2121 C CA . HIS A 1 257 ? -33.220 -18.876 45.213 1.00 64.38 257 HIS A CA 1
ATOM 2122 C C . HIS A 1 257 ? -34.283 -19.794 44.584 1.00 64.38 257 HIS A C 1
ATOM 2124 O O . HIS A 1 257 ? -35.073 -20.401 45.304 1.00 64.38 257 HIS A O 1
ATOM 2130 N N . SER A 1 258 ? -34.320 -19.919 43.248 1.00 62.12 258 SER A N 1
ATOM 2131 C CA . SER A 1 258 ? -35.223 -20.868 42.580 1.00 62.12 258 SER A CA 1
ATOM 2132 C C . SER A 1 258 ? -34.804 -22.328 42.763 1.00 62.12 258 SER A C 1
ATOM 2134 O O . SER A 1 258 ? -35.670 -23.193 42.846 1.00 62.12 258 SER A O 1
ATOM 2136 N N . GLU A 1 259 ? -33.504 -22.611 42.856 1.00 63.03 259 GLU A N 1
ATOM 2137 C CA . GLU A 1 259 ? -32.989 -23.965 43.097 1.00 63.03 259 GLU A CA 1
ATOM 2138 C C . GLU A 1 259 ? -33.242 -24.411 44.546 1.00 63.03 259 GLU A C 1
ATOM 2140 O O . GLU A 1 259 ? -33.711 -25.527 44.770 1.00 63.03 259 GLU A O 1
ATOM 2145 N N . GLU A 1 260 ? -33.056 -23.519 45.525 1.00 60.59 260 GLU A N 1
ATOM 2146 C CA . GLU A 1 260 ? -33.380 -23.784 46.936 1.00 60.59 260 GLU A CA 1
ATOM 2147 C C . GLU A 1 260 ? -34.876 -24.088 47.148 1.00 60.59 260 GLU A C 1
ATOM 2149 O O . GLU A 1 260 ? -35.229 -25.011 47.883 1.00 60.59 260 GLU A O 1
ATOM 2154 N N . TYR A 1 261 ? -35.773 -23.389 46.443 1.00 57.56 261 TYR A N 1
ATOM 2155 C CA . TYR A 1 261 ? -37.220 -23.633 46.529 1.00 57.56 261 TYR A CA 1
ATOM 2156 C C . TYR A 1 261 ? -37.663 -24.985 45.942 1.00 57.56 261 TYR A C 1
ATOM 2158 O O . TYR A 1 261 ? -38.682 -25.533 46.366 1.00 57.56 261 TYR A O 1
ATOM 2166 N N . ILE A 1 262 ? -36.923 -25.526 44.968 1.00 59.28 262 ILE A N 1
ATOM 2167 C CA . ILE A 1 262 ? -37.201 -26.842 44.372 1.00 59.28 262 ILE A CA 1
ATOM 2168 C C . ILE A 1 262 ? -36.733 -27.968 45.302 1.00 59.28 262 ILE A C 1
ATOM 2170 O O . ILE A 1 262 ? -37.395 -29.002 45.380 1.00 59.28 262 ILE A O 1
ATOM 2174 N N . ILE A 1 263 ? -35.635 -27.767 46.036 1.00 59.56 263 ILE A N 1
ATOM 2175 C CA . ILE A 1 263 ? -35.098 -28.760 46.979 1.00 59.56 263 ILE A CA 1
ATOM 2176 C C . ILE A 1 263 ? -35.997 -28.897 48.217 1.00 59.56 263 ILE A C 1
ATOM 2178 O O . ILE A 1 263 ? -36.200 -30.007 48.687 1.00 59.56 263 ILE A O 1
ATOM 2182 N N . ILE A 1 264 ? -36.599 -27.807 48.707 1.00 58.62 264 ILE A N 1
ATOM 2183 C CA . ILE A 1 264 ? -37.467 -27.829 49.904 1.00 58.62 264 ILE A CA 1
ATOM 2184 C C . ILE A 1 264 ? -38.840 -28.493 49.640 1.00 58.62 264 ILE A C 1
ATOM 2186 O O . ILE A 1 264 ? -39.545 -28.854 50.578 1.00 58.62 264 ILE A O 1
ATOM 2190 N N . ARG A 1 265 ? -39.247 -28.665 48.373 1.00 55.25 265 ARG A N 1
ATOM 2191 C CA . ARG A 1 265 ? -40.546 -29.260 47.986 1.00 55.25 265 ARG A CA 1
ATOM 2192 C C . ARG A 1 265 ? -40.469 -30.719 47.506 1.00 55.25 265 ARG A C 1
ATOM 2194 O O . ARG A 1 265 ? -41.467 -31.219 46.986 1.00 55.25 265 ARG A O 1
ATOM 2201 N N . ARG A 1 266 ? -39.320 -31.382 47.643 1.00 49.41 266 ARG A N 1
ATOM 2202 C CA . ARG A 1 266 ? -39.154 -32.829 47.426 1.00 49.41 266 ARG A CA 1
ATOM 2203 C C . ARG A 1 266 ? -38.985 -33.540 48.757 1.00 49.41 266 ARG A C 1
ATOM 2205 O O . ARG A 1 266 ? -39.497 -34.673 48.845 1.00 49.41 266 ARG A O 1
#

Nearest PDB structures (foldseek):
  3q5m-assembly1_A  TM=6.259E-01  e=1.232E-03  Escherichia coli K-12
  8bbg-assembly1_D  TM=3.473E-01  e=4.577E-05  Homo sapiens
  3sf4-assembly2_B  TM=4.091E-01  e=8.210E-04  Homo sapiens
  7dkh-assembly2_E  TM=3.247E-01  e=3.043E-04  Saccharomyces cerevisiae S288C
  8j8p-assembly1_C  TM=3.315E-01  e=2.117E-03  Saccharomyces eubayanus

Radius of gyration: 32.09 Å; Cα contacts (8 Å, |Δi|>4): 295; chains: 1; bounding box: 74×49×91 Å

Mean predicted aligned error: 7.15 Å

Solvent-accessible surface area (backbone atoms only — not comparable to full-atom values): 13665 Å² total; per-residue (Å²): 108,76,70,58,50,52,52,51,49,56,53,48,54,52,40,62,74,70,62,64,70,60,57,82,57,28,60,60,48,16,52,55,26,44,77,69,66,37,26,70,62,12,28,55,24,36,51,37,47,31,76,72,43,81,79,48,63,70,51,50,51,53,33,24,51,22,23,54,77,42,95,45,30,57,61,15,14,54,44,23,35,51,53,11,50,55,26,47,76,70,67,38,45,70,59,12,46,53,28,21,50,55,10,35,77,50,36,74,79,52,60,66,40,44,50,52,43,25,51,40,25,49,76,72,64,39,38,73,63,17,48,53,41,45,49,58,50,56,76,74,56,85,53,66,68,62,47,49,54,50,41,51,53,46,30,51,39,23,45,53,53,14,61,69,25,50,88,82,36,45,70,59,12,40,52,25,19,51,55,20,36,74,71,38,79,79,42,61,68,33,52,54,53,38,48,52,41,51,53,50,50,53,52,52,30,51,51,24,53,74,70,66,38,47,70,62,22,46,53,47,27,54,48,42,39,70,76,30,80,59,65,70,61,24,56,51,27,55,49,52,41,54,52,44,53,52,54,52,53,54,51,53,55,54,54,53,57,55,52,55,59,56,62,78,72,110